Protein AF-A0A3P7FWG6-F1 (afdb_monomer)

Radius of gyration: 23.88 Å; Cα contacts (8 Å, |Δi|>4): 140; chains: 1; bounding box: 68×52×57 Å

Structure (mmCIF, N/CA/C/O backbone):
data_AF-A0A3P7FWG6-F1
#
_entry.id   AF-A0A3P7FWG6-F1
#
loop_
_atom_site.group_PDB
_atom_site.id
_atom_site.type_symbol
_atom_site.label_atom_id
_atom_site.label_alt_id
_atom_site.label_comp_id
_atom_site.label_asym_id
_atom_site.label_entity_id
_atom_site.label_seq_id
_atom_site.pdbx_PDB_ins_code
_atom_site.Cartn_x
_atom_site.Cartn_y
_atom_site.Cartn_z
_atom_site.occupancy
_atom_site.B_iso_or_equiv
_atom_site.auth_seq_id
_atom_site.auth_comp_id
_atom_site.auth_asym_id
_atom_site.auth_atom_id
_atom_site.pdbx_PDB_model_num
ATOM 1 N N . MET A 1 1 ? -25.580 23.209 26.501 1.00 44.53 1 MET A N 1
ATOM 2 C CA . MET A 1 1 ? -24.440 22.802 27.352 1.00 44.53 1 MET A CA 1
ATOM 3 C C . MET A 1 1 ? -23.146 23.307 26.703 1.00 44.53 1 MET A C 1
ATOM 5 O O . MET A 1 1 ? -22.446 22.539 26.058 1.00 44.53 1 MET A O 1
ATOM 9 N N . GLN A 1 2 ? -22.868 24.615 26.773 1.00 50.47 2 GLN A N 1
ATOM 10 C CA . GLN A 1 2 ? -21.599 25.182 26.290 1.00 50.47 2 GLN A CA 1
ATOM 11 C C . GLN A 1 2 ? -20.523 24.876 27.337 1.00 50.47 2 GLN A C 1
ATOM 13 O O . GLN A 1 2 ? -20.474 25.530 28.373 1.00 50.47 2 GLN A O 1
ATOM 18 N N . LYS A 1 3 ? -19.713 23.836 27.110 1.00 65.69 3 LYS A N 1
ATOM 19 C CA . LYS A 1 3 ? -18.483 23.625 27.886 1.00 65.69 3 LYS A CA 1
ATOM 20 C C . LYS A 1 3 ? -17.513 24.773 27.596 1.00 65.69 3 LYS A C 1
ATOM 22 O O . LYS A 1 3 ? -17.430 25.232 26.458 1.00 65.69 3 LYS A O 1
ATOM 27 N N . ASP A 1 4 ? -16.801 25.209 28.631 1.00 83.31 4 ASP A N 1
ATOM 28 C CA . ASP A 1 4 ? -15.804 26.280 28.598 1.00 83.31 4 ASP A CA 1
ATOM 29 C C . ASP A 1 4 ? -14.891 26.193 27.360 1.00 83.31 4 ASP A C 1
ATOM 31 O O . ASP A 1 4 ? -14.214 25.184 27.126 1.00 83.31 4 ASP A O 1
ATOM 35 N N . ILE A 1 5 ? -14.849 27.266 26.561 1.00 84.50 5 ILE A N 1
ATOM 36 C CA . ILE A 1 5 ? -14.038 27.344 25.329 1.00 84.50 5 ILE A CA 1
ATOM 37 C C . ILE A 1 5 ? -12.556 27.089 25.651 1.00 84.50 5 ILE A C 1
ATOM 39 O O . ILE A 1 5 ? -11.848 26.434 24.885 1.00 84.50 5 ILE A O 1
ATOM 43 N N . LYS A 1 6 ? -12.097 27.558 26.819 1.00 84.38 6 LYS A N 1
ATOM 44 C CA . LYS A 1 6 ? -10.712 27.406 27.286 1.00 84.38 6 LYS A CA 1
ATOM 45 C C . LYS A 1 6 ? -10.342 25.948 27.560 1.00 84.38 6 LYS A C 1
ATOM 47 O O . LYS A 1 6 ? -9.281 25.502 27.128 1.00 84.38 6 LYS A O 1
ATOM 52 N N . GLU A 1 7 ? -11.225 25.198 28.215 1.00 85.69 7 GLU A N 1
ATOM 53 C CA . GLU A 1 7 ? -11.014 23.771 28.490 1.00 85.69 7 GLU A CA 1
ATOM 54 C C . GLU A 1 7 ? -11.006 22.954 27.193 1.00 85.69 7 GLU A C 1
ATOM 56 O O . GLU A 1 7 ? -10.158 22.081 27.004 1.00 85.69 7 GLU A O 1
ATOM 61 N N . THR A 1 8 ? -11.882 23.304 26.245 1.00 83.75 8 THR A N 1
ATOM 62 C CA . THR A 1 8 ? -11.923 22.665 24.920 1.00 83.75 8 THR A CA 1
ATOM 63 C C . THR A 1 8 ? -10.625 22.902 24.141 1.00 83.75 8 THR A C 1
ATOM 65 O O . THR A 1 8 ? -10.062 21.960 23.586 1.00 83.75 8 THR A O 1
ATOM 68 N N . ALA A 1 9 ? -10.099 24.132 24.146 1.00 84.62 9 ALA A N 1
ATOM 69 C CA . ALA A 1 9 ? -8.838 24.458 23.481 1.00 84.62 9 ALA A CA 1
ATOM 70 C C . ALA A 1 9 ? -7.641 23.724 24.109 1.00 84.62 9 ALA A C 1
ATOM 72 O O . ALA A 1 9 ? -6.801 23.180 23.392 1.00 84.62 9 ALA A O 1
ATOM 73 N N . LYS A 1 10 ? -7.584 23.651 25.444 1.00 86.50 10 LYS A N 1
ATOM 74 C CA . LYS A 1 10 ? -6.528 22.928 26.166 1.00 86.50 10 LYS A CA 1
ATOM 75 C C . LYS A 1 10 ? -6.549 21.432 25.853 1.00 86.50 10 LYS A C 1
ATOM 77 O O . LYS A 1 10 ? -5.496 20.845 25.609 1.00 86.50 10 LYS A O 1
ATOM 82 N N . HIS A 1 11 ? -7.739 20.832 25.823 1.00 86.44 11 HIS A N 1
ATOM 83 C CA . HIS A 1 11 ? -7.903 19.433 25.441 1.00 86.44 11 HIS A CA 1
ATOM 84 C C . HIS A 1 11 ? -7.468 19.190 23.991 1.00 86.44 11 HIS A C 1
ATOM 86 O O . HIS A 1 11 ? -6.735 18.242 23.722 1.00 86.44 11 HIS A O 1
ATOM 92 N N . TYR A 1 12 ? -7.855 20.081 23.073 1.00 83.81 12 TYR A N 1
ATOM 93 C CA . TYR A 1 12 ? -7.513 19.958 21.660 1.00 83.81 12 TYR A CA 1
ATOM 94 C C . TYR A 1 12 ? -6.004 20.011 21.413 1.00 83.81 12 TYR A C 1
ATOM 96 O O . TYR A 1 12 ? -5.465 19.113 20.777 1.00 83.81 12 TYR A O 1
ATOM 104 N N . VAL A 1 13 ? -5.303 21.001 21.977 1.00 84.31 13 VAL A N 1
ATOM 105 C CA . VAL A 1 13 ? -3.847 21.171 21.796 1.00 84.31 13 VAL A CA 1
ATOM 106 C C . VAL A 1 13 ? -3.048 19.985 22.350 1.00 84.31 13 VAL A C 1
ATOM 108 O O . VAL A 1 13 ? -1.975 19.668 21.837 1.00 84.31 13 VAL A O 1
ATOM 111 N N . HIS A 1 14 ? -3.563 19.308 23.381 1.00 84.06 14 HIS A N 1
ATOM 112 C CA . HIS A 1 14 ? -2.933 18.107 23.927 1.00 84.06 14 HIS A CA 1
ATOM 113 C C . HIS A 1 14 ? -3.298 16.822 23.162 1.00 84.06 14 HIS A C 1
ATOM 115 O O . HIS A 1 14 ? -2.580 15.827 23.270 1.00 84.06 14 HIS A O 1
ATOM 121 N N . SER A 1 15 ? -4.384 16.829 22.379 1.00 84.06 15 SER A N 1
ATOM 122 C CA . SER A 1 15 ? -4.794 15.681 21.567 1.00 84.06 15 SER A CA 1
ATOM 123 C C . SER A 1 15 ? -3.789 15.404 20.446 1.00 84.06 15 SER A C 1
ATOM 125 O O . SER A 1 15 ? -3.170 16.306 19.874 1.00 84.06 15 SER A O 1
ATOM 127 N N . ASN A 1 16 ? -3.663 14.129 20.074 1.00 80.62 16 ASN A N 1
ATOM 128 C CA . ASN A 1 16 ? -2.900 13.728 18.892 1.00 80.62 16 ASN A CA 1
ATOM 129 C C . ASN A 1 16 ? -3.502 14.300 17.597 1.00 80.62 16 ASN A C 1
ATOM 131 O O . ASN A 1 16 ? -2.766 14.491 16.629 1.00 80.62 16 ASN A O 1
ATOM 135 N N . ASP A 1 17 ? -4.794 14.641 17.601 1.00 80.00 17 ASP A N 1
ATOM 136 C CA . ASP A 1 17 ? -5.467 15.279 16.466 1.00 80.00 17 ASP A CA 1
ATOM 137 C C . ASP A 1 17 ? -4.812 16.615 16.106 1.00 80.00 17 ASP A C 1
ATOM 139 O O . ASP A 1 17 ? -4.546 16.870 14.936 1.00 80.00 17 ASP A O 1
ATOM 143 N N . PHE A 1 18 ? -4.445 17.427 17.106 1.00 82.06 18 PHE A N 1
ATOM 144 C CA . PHE A 1 18 ? -3.783 18.709 16.864 1.00 82.06 18 PHE A CA 1
ATOM 145 C C . PHE A 1 18 ? -2.402 18.536 16.231 1.00 82.06 18 PHE A C 1
ATOM 147 O O . PHE A 1 18 ? -2.035 19.299 15.341 1.00 82.06 18 PHE A O 1
ATOM 154 N N . LYS A 1 19 ? -1.639 17.513 16.638 1.00 83.44 19 LYS A N 1
ATOM 155 C CA . LYS A 1 19 ? -0.327 17.219 16.037 1.00 83.44 19 LYS A CA 1
ATOM 156 C C . LYS A 1 19 ? -0.462 16.809 14.572 1.00 83.44 19 LYS A C 1
ATOM 158 O O . LYS A 1 19 ? 0.337 17.247 13.749 1.00 83.44 19 LYS A O 1
ATOM 163 N N . LEU A 1 20 ? -1.459 15.983 14.250 1.00 80.75 20 LEU A N 1
ATOM 164 C CA . LEU A 1 20 ? -1.727 15.542 12.879 1.00 80.75 20 LEU A CA 1
ATOM 165 C C . LEU A 1 20 ? -2.241 16.689 12.005 1.00 80.75 20 LEU A C 1
ATOM 167 O O . LEU A 1 20 ? -1.783 16.843 10.874 1.00 80.75 20 LEU A O 1
ATOM 171 N N . ASP A 1 21 ? -3.119 17.533 12.544 1.00 83.06 21 ASP A N 1
ATOM 172 C CA . ASP A 1 21 ? -3.606 18.724 11.856 1.00 83.06 21 ASP A CA 1
ATOM 173 C C . ASP A 1 21 ? -2.477 19.726 11.609 1.00 83.06 21 ASP A C 1
ATOM 175 O O . ASP A 1 21 ? -2.321 20.200 10.482 1.00 83.06 21 ASP A O 1
ATOM 179 N N . LEU A 1 22 ? -1.631 19.985 12.610 1.00 81.75 22 LEU A N 1
ATOM 180 C CA . LEU A 1 22 ? -0.462 20.847 12.467 1.00 81.75 22 LEU A CA 1
ATOM 181 C C . LEU A 1 22 ? 0.507 20.297 11.417 1.00 81.75 22 LEU A C 1
ATOM 183 O O . LEU A 1 22 ? 0.951 21.051 10.555 1.00 81.75 22 LEU A O 1
ATOM 187 N N . LEU A 1 23 ? 0.783 18.986 11.440 1.00 81.38 23 LEU A N 1
ATOM 188 C CA . LEU A 1 23 ? 1.614 18.326 10.434 1.00 81.38 23 LEU A CA 1
ATOM 189 C C . LEU A 1 23 ? 1.015 18.490 9.029 1.00 81.38 23 LEU A C 1
ATOM 191 O O . LEU A 1 23 ? 1.736 18.834 8.097 1.00 81.38 23 LEU A O 1
ATOM 195 N N . SER A 1 24 ? -0.300 18.315 8.879 1.00 77.50 24 S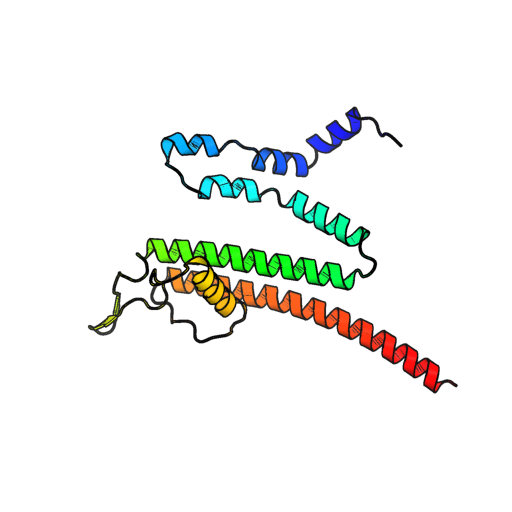ER A N 1
ATOM 196 C CA . SER A 1 24 ? -0.996 18.455 7.593 1.00 77.50 24 SER A CA 1
ATOM 197 C C . SER A 1 24 ? -0.989 19.886 7.038 1.00 77.50 24 SER A C 1
ATOM 199 O O . SER A 1 24 ? -1.063 20.073 5.823 1.00 77.50 24 SER A O 1
ATOM 201 N N . LEU A 1 25 ? -0.886 20.883 7.923 1.00 76.81 25 LEU A N 1
ATOM 202 C CA . LEU A 1 25 ? -0.818 22.308 7.596 1.00 76.81 25 LEU A CA 1
ATOM 203 C C . LEU A 1 25 ? 0.616 22.819 7.433 1.00 76.81 25 LEU A C 1
ATOM 205 O O . LEU A 1 25 ? 0.796 23.996 7.118 1.00 76.81 25 LEU A O 1
ATOM 209 N N . THR A 1 26 ? 1.632 21.973 7.641 1.00 78.06 26 THR A N 1
ATOM 210 C CA . THR A 1 26 ? 3.020 22.392 7.428 1.00 78.06 26 THR A CA 1
ATOM 211 C C . THR A 1 26 ? 3.186 22.892 5.987 1.00 78.06 26 THR A C 1
ATOM 213 O O . THR A 1 26 ? 2.857 22.167 5.043 1.00 78.06 26 THR A O 1
ATOM 216 N N . PRO A 1 27 ? 3.667 24.134 5.782 1.00 72.81 27 PRO A N 1
ATOM 217 C CA . PRO A 1 27 ? 3.735 24.765 4.467 1.00 72.81 27 PRO A CA 1
ATOM 218 C C . PRO A 1 27 ? 4.946 24.249 3.680 1.00 72.81 27 PRO A C 1
ATOM 220 O O . PRO A 1 27 ? 5.806 25.007 3.239 1.00 72.81 27 PRO A O 1
ATOM 223 N N . LEU A 1 28 ? 5.020 22.935 3.483 1.00 68.88 28 LEU A N 1
ATOM 224 C CA . LEU A 1 28 ? 6.049 22.297 2.662 1.00 68.88 28 LEU A CA 1
ATOM 225 C C . LEU A 1 28 ? 5.923 22.674 1.185 1.00 68.88 28 LEU A C 1
ATOM 227 O O . LEU A 1 28 ? 6.848 22.455 0.410 1.00 68.88 28 LEU A O 1
ATOM 231 N N . ASP A 1 29 ? 4.830 23.337 0.804 1.00 67.56 29 ASP A N 1
ATOM 232 C CA . ASP A 1 29 ? 4.696 23.952 -0.510 1.00 67.56 29 ASP A CA 1
ATOM 233 C C . ASP A 1 29 ? 5.730 25.061 -0.762 1.00 67.56 29 ASP A C 1
ATOM 235 O O . ASP A 1 29 ? 6.038 25.352 -1.912 1.00 67.56 29 ASP A O 1
ATOM 239 N N . ILE A 1 30 ? 6.345 25.641 0.278 1.00 68.69 30 ILE A N 1
ATOM 240 C CA . ILE A 1 30 ? 7.448 26.604 0.112 1.00 68.69 30 ILE A CA 1
ATOM 241 C C . ILE A 1 30 ? 8.643 25.946 -0.606 1.00 68.69 30 ILE A C 1
ATOM 243 O O . ILE A 1 30 ? 9.370 26.603 -1.353 1.00 68.69 30 ILE A O 1
ATOM 247 N N . MET A 1 31 ? 8.805 24.623 -0.480 1.00 66.00 31 MET A N 1
ATOM 248 C CA . MET A 1 31 ? 9.865 23.872 -1.161 1.00 66.00 31 MET A CA 1
ATOM 249 C C . MET A 1 31 ? 9.666 23.763 -2.683 1.00 66.00 31 MET A C 1
ATOM 251 O O . MET A 1 31 ? 10.612 23.402 -3.393 1.00 66.00 31 MET A O 1
ATO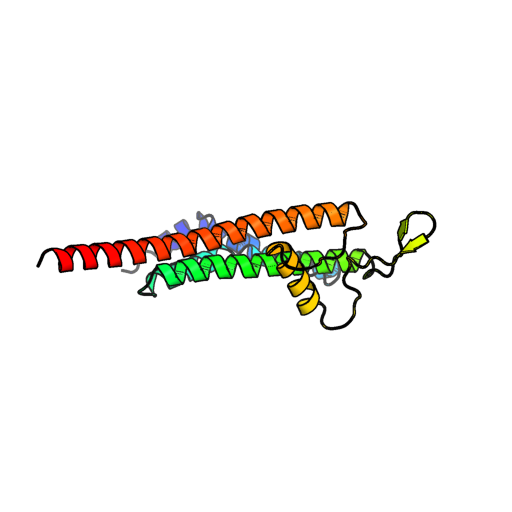M 255 N N . TYR A 1 32 ? 8.490 24.134 -3.215 1.00 69.25 32 TYR A N 1
ATOM 256 C CA . TYR A 1 32 ? 8.258 24.227 -4.665 1.00 69.25 32 TYR A CA 1
ATOM 257 C C . TYR A 1 32 ? 9.202 25.230 -5.332 1.00 69.25 32 TYR A C 1
ATOM 259 O O . TYR A 1 32 ? 9.573 25.039 -6.488 1.00 69.25 32 TYR A O 1
ATOM 267 N N . VAL A 1 33 ? 9.625 26.269 -4.604 1.00 70.75 33 VAL A N 1
ATOM 268 C CA . VAL A 1 33 ? 10.516 27.314 -5.129 1.00 70.75 33 VAL A CA 1
ATOM 269 C C . VAL A 1 33 ? 11.889 26.745 -5.515 1.00 70.75 33 VAL A C 1
ATOM 271 O O . VAL A 1 33 ? 12.515 27.245 -6.441 1.00 70.75 33 VAL A O 1
ATOM 274 N N . TRP A 1 34 ? 12.344 25.681 -4.843 1.00 73.56 34 TRP A N 1
ATOM 275 C CA . TRP A 1 34 ? 13.684 25.110 -5.043 1.00 73.56 34 TRP A CA 1
ATOM 276 C C . TRP A 1 34 ? 13.673 23.828 -5.876 1.00 73.56 34 TRP A C 1
ATOM 278 O O . TRP A 1 34 ? 14.610 23.570 -6.622 1.00 73.56 34 TRP A O 1
ATOM 288 N N . THR A 1 35 ? 12.627 23.008 -5.740 1.00 68.69 35 THR A N 1
ATOM 289 C CA . THR A 1 35 ? 12.584 21.658 -6.332 1.00 68.69 35 THR A CA 1
ATOM 290 C C . THR A 1 35 ? 11.708 21.554 -7.584 1.00 68.69 35 THR A C 1
ATOM 292 O O . THR A 1 35 ? 11.678 20.507 -8.229 1.00 68.69 35 THR A O 1
ATOM 295 N N . GLY A 1 36 ? 11.017 22.636 -7.961 1.00 68.88 36 GLY A N 1
ATOM 296 C CA . GLY A 1 36 ? 9.977 22.608 -8.987 1.00 68.88 36 GLY A CA 1
ATOM 297 C C . GLY A 1 36 ? 8.668 21.992 -8.467 1.00 68.88 36 GLY A C 1
ATOM 298 O O . GLY A 1 36 ? 8.560 21.655 -7.284 1.00 68.88 36 GLY A O 1
ATOM 299 N N . PRO A 1 37 ? 7.634 21.854 -9.320 1.00 67.25 37 PRO A N 1
ATOM 300 C CA . PRO A 1 37 ? 6.315 21.397 -8.902 1.00 67.25 37 PRO A CA 1
ATOM 301 C C . PRO A 1 37 ? 6.246 19.883 -8.660 1.00 67.25 37 PRO A C 1
ATOM 303 O O . PRO A 1 37 ? 5.609 19.138 -9.404 1.00 67.25 37 PRO A O 1
ATOM 306 N N . ILE A 1 38 ? 6.893 19.416 -7.592 1.00 69.19 38 ILE A N 1
ATOM 307 C CA . ILE A 1 38 ? 6.852 18.017 -7.167 1.00 69.19 38 ILE A CA 1
ATOM 308 C C . ILE A 1 38 ? 5.616 17.796 -6.287 1.00 69.19 38 ILE A C 1
ATOM 310 O O . ILE A 1 38 ? 5.561 18.208 -5.127 1.00 69.19 38 ILE A O 1
ATOM 314 N N . ALA A 1 39 ? 4.632 17.067 -6.820 1.00 69.44 39 ALA A N 1
ATOM 315 C CA . ALA A 1 39 ? 3.398 16.724 -6.107 1.00 69.44 39 ALA A CA 1
ATOM 316 C C . ALA A 1 39 ? 3.631 15.921 -4.808 1.00 69.44 39 ALA A C 1
ATOM 318 O O . ALA A 1 39 ? 2.768 15.922 -3.931 1.00 69.44 39 ALA A O 1
ATOM 319 N N . ALA A 1 40 ? 4.796 15.279 -4.648 1.00 69.38 40 ALA A N 1
ATOM 320 C CA . ALA A 1 40 ? 5.150 14.505 -3.457 1.00 69.38 40 ALA A CA 1
ATOM 321 C C . ALA A 1 40 ? 5.133 15.343 -2.164 1.00 69.38 40 ALA A C 1
ATOM 323 O O . ALA A 1 40 ? 4.699 14.844 -1.128 1.00 69.38 40 ALA A O 1
ATOM 324 N N . TRP A 1 41 ? 5.493 16.632 -2.219 1.00 66.00 41 TRP A N 1
ATOM 325 C CA . TRP A 1 41 ? 5.447 17.517 -1.043 1.00 66.00 41 TRP A CA 1
ATOM 326 C C . TRP A 1 41 ? 4.032 17.699 -0.483 1.00 66.00 41 TRP A C 1
ATOM 328 O O . TRP A 1 41 ? 3.854 17.964 0.704 1.00 66.00 41 TRP A O 1
ATOM 338 N N . ARG A 1 42 ? 3.002 17.483 -1.311 1.00 73.94 42 ARG A N 1
ATOM 339 C CA . ARG A 1 42 ? 1.596 17.581 -0.900 1.00 73.94 42 ARG A CA 1
ATOM 340 C C . ARG A 1 42 ? 1.066 16.313 -0.236 1.00 73.94 42 ARG A C 1
ATOM 342 O O . ARG A 1 42 ? -0.031 16.360 0.316 1.00 73.94 42 ARG A O 1
ATOM 349 N N . VAL A 1 43 ? 1.816 15.206 -0.247 1.00 73.75 43 VAL A N 1
ATOM 350 C CA . VAL A 1 43 ? 1.401 13.934 0.379 1.00 73.75 43 VAL A CA 1
ATOM 351 C C . VAL A 1 43 ? 1.173 14.107 1.880 1.00 73.75 43 VAL A C 1
ATOM 353 O O . VAL A 1 43 ? 0.281 13.483 2.439 1.00 73.75 43 VAL A O 1
ATOM 356 N N . ILE A 1 44 ? 1.884 15.031 2.527 1.00 70.56 44 ILE A N 1
ATOM 357 C CA . ILE A 1 44 ? 1.735 15.307 3.963 1.00 70.56 44 ILE A CA 1
ATOM 358 C C . ILE A 1 44 ? 0.348 15.860 4.308 1.00 70.56 44 ILE A C 1
ATOM 360 O O . ILE A 1 44 ? -0.160 15.629 5.404 1.00 70.56 44 ILE A O 1
ATOM 364 N N . ARG A 1 45 ? -0.351 16.464 3.341 1.00 71.69 45 ARG A N 1
ATOM 365 C CA . ARG A 1 45 ? -1.755 16.859 3.513 1.00 71.69 45 ARG A CA 1
ATOM 366 C C . ARG A 1 45 ? -2.696 15.653 3.635 1.00 71.69 45 ARG A C 1
ATOM 368 O O . ARG A 1 45 ? -3.771 15.784 4.212 1.00 71.69 45 ARG A O 1
ATOM 375 N N . MET A 1 46 ? -2.303 14.473 3.141 1.00 72.12 46 MET A N 1
ATOM 376 C CA . MET A 1 46 ? -3.069 13.229 3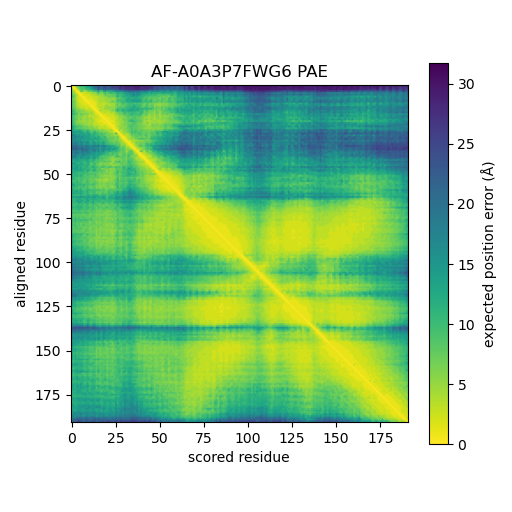.309 1.00 72.12 46 MET A CA 1
ATOM 377 C C . MET A 1 46 ? -3.033 12.7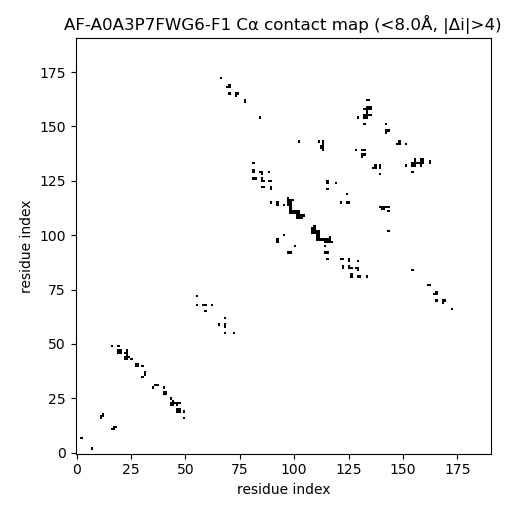08 4.751 1.00 72.12 46 MET A C 1
ATOM 379 O O . MET A 1 46 ? -3.871 11.885 5.106 1.00 72.12 46 MET A O 1
ATOM 383 N N . CYS A 1 47 ? -2.140 13.219 5.610 1.00 67.31 47 CYS A N 1
ATOM 384 C CA . CYS A 1 47 ? -2.106 12.879 7.037 1.00 67.31 47 CYS A CA 1
ATOM 385 C C . CYS A 1 47 ? -3.352 13.349 7.807 1.00 67.31 47 CYS A C 1
ATOM 387 O O . CYS A 1 47 ? -3.541 12.941 8.952 1.00 67.31 47 CYS A O 1
ATOM 389 N N . LYS A 1 48 ? -4.253 14.121 7.180 1.00 77.44 48 LYS A N 1
ATOM 390 C CA . LYS A 1 48 ? -5.575 14.472 7.721 1.00 77.44 48 LYS A CA 1
ATOM 391 C C . LYS A 1 48 ? -6.581 13.303 7.667 1.00 77.44 48 LYS A C 1
ATOM 393 O O . LYS A 1 48 ? -7.771 13.475 7.404 1.00 77.44 48 LYS A O 1
ATOM 398 N N . LEU A 1 49 ? -6.105 12.089 7.943 1.00 77.00 49 LEU A N 1
ATOM 399 C CA . LEU A 1 49 ? -6.934 10.899 8.133 1.00 77.00 49 LEU A CA 1
ATOM 400 C C . LEU A 1 49 ? -7.929 11.032 9.304 1.00 77.00 49 LEU A C 1
ATOM 402 O O . LEU A 1 49 ? -9.045 10.540 9.146 1.00 77.00 49 LEU A O 1
ATOM 406 N N . PRO A 1 50 ? -7.634 11.727 10.426 1.00 78.00 50 PRO A N 1
ATOM 407 C CA . PRO A 1 50 ? -8.590 11.846 11.531 1.00 78.00 50 PRO A CA 1
ATOM 408 C C . PRO A 1 50 ? -9.941 12.440 11.122 1.00 78.00 50 PRO A C 1
ATOM 410 O O . PRO A 1 50 ? -10.981 11.957 11.562 1.00 78.00 50 PRO A O 1
ATOM 413 N N . SER A 1 51 ? -9.963 13.422 10.213 1.00 77.75 51 SER A N 1
ATOM 414 C CA . SER A 1 51 ? -11.221 14.004 9.723 1.00 77.75 51 SER A CA 1
ATOM 415 C C . SER A 1 51 ? -12.057 13.014 8.911 1.00 77.75 51 SER A C 1
ATOM 417 O O . SER A 1 51 ? -13.282 13.029 8.997 1.00 77.75 51 SER A O 1
ATOM 419 N N . PHE A 1 52 ? -11.414 12.118 8.156 1.00 81.81 52 PHE A N 1
ATOM 420 C CA . PHE A 1 52 ? -12.117 11.029 7.478 1.00 81.81 52 PHE A CA 1
ATOM 421 C C . PHE A 1 52 ? -12.755 10.087 8.504 1.00 81.81 52 PHE A C 1
ATOM 423 O O . PHE A 1 52 ? -13.914 9.711 8.366 1.00 81.81 52 PHE A O 1
ATOM 430 N N . TRP A 1 53 ? -12.033 9.754 9.574 1.00 83.38 53 TRP A N 1
ATOM 431 C CA . TRP A 1 53 ? -12.531 8.860 10.619 1.00 83.38 53 TRP A CA 1
ATOM 432 C C . TRP A 1 53 ? -13.704 9.499 11.367 1.00 83.38 53 TRP A C 1
ATOM 434 O O . TRP A 1 53 ? -14.707 8.835 11.602 1.00 83.38 53 TRP A O 1
ATOM 444 N N . GLN A 1 54 ? -13.624 10.801 11.653 1.00 84.50 54 GLN A N 1
ATOM 445 C CA . GLN A 1 54 ? -14.725 11.578 12.226 1.00 84.50 54 GLN A CA 1
ATOM 446 C C . GLN A 1 54 ? -15.956 11.584 11.314 1.00 84.50 54 GLN A C 1
ATOM 448 O O . GLN A 1 54 ? -17.060 11.344 11.794 1.00 84.50 54 GLN A O 1
ATOM 453 N N . LEU A 1 55 ? -15.782 11.795 10.005 1.00 83.25 55 LEU A N 1
ATOM 454 C CA . LEU A 1 55 ? -16.883 11.742 9.042 1.00 83.25 55 LEU A CA 1
ATOM 455 C C . LEU A 1 55 ? -17.554 10.364 9.029 1.00 83.25 55 LEU A C 1
ATOM 457 O O . LEU A 1 55 ? -18.778 10.288 9.070 1.00 83.25 55 LEU A O 1
ATOM 461 N N . PHE A 1 56 ? -16.780 9.276 9.047 1.00 83.88 56 PHE A N 1
ATOM 462 C CA . PHE A 1 56 ? -17.347 7.929 9.130 1.00 83.88 56 PHE A CA 1
ATOM 463 C C . PHE A 1 56 ? -18.047 7.656 10.463 1.00 83.88 56 PHE A C 1
ATOM 465 O O . PHE A 1 56 ? -19.090 7.015 10.451 1.00 83.88 56 PHE A O 1
ATOM 472 N N . SER A 1 57 ? -17.544 8.176 11.584 1.00 84.69 57 SER A N 1
ATOM 473 C CA . SER A 1 57 ? -18.229 8.083 12.881 1.00 84.69 57 SER A CA 1
ATOM 474 C C . SER A 1 57 ? -19.540 8.875 12.907 1.00 84.69 57 SER A C 1
ATOM 476 O O . SER A 1 57 ? -20.517 8.442 13.511 1.00 84.69 57 SER A O 1
ATOM 478 N N . LEU A 1 58 ? -19.596 10.033 12.245 1.00 86.25 58 LEU A N 1
ATOM 479 C CA . LEU A 1 58 ? -20.835 10.804 12.101 1.00 86.25 58 LEU A CA 1
ATOM 480 C C . LEU A 1 58 ? -21.839 10.088 11.192 1.00 86.25 58 LEU A C 1
ATOM 482 O O . LEU A 1 58 ? -23.023 10.044 11.516 1.00 86.25 58 LEU A O 1
ATOM 486 N N . LEU A 1 59 ? -21.370 9.489 10.094 1.00 86.06 59 LEU A N 1
ATOM 487 C CA . LEU A 1 59 ? -22.205 8.667 9.217 1.00 86.06 59 LEU A CA 1
ATOM 488 C C . LEU A 1 59 ? -22.752 7.430 9.939 1.00 86.06 59 LEU A C 1
ATOM 490 O O . LEU A 1 59 ? -23.924 7.112 9.759 1.00 86.06 59 LEU A O 1
ATOM 494 N N . ASP A 1 60 ? -21.945 6.781 10.781 1.00 85.19 60 ASP A N 1
ATOM 495 C CA . ASP A 1 60 ? -22.366 5.631 11.597 1.00 85.19 60 ASP A CA 1
ATOM 496 C C . ASP A 1 60 ? -23.500 6.005 12.561 1.00 85.19 60 ASP A C 1
ATOM 498 O O . ASP A 1 60 ? -24.476 5.276 12.686 1.00 85.19 60 ASP A O 1
ATOM 502 N N . ASN A 1 61 ? -23.435 7.198 13.162 1.00 83.62 61 ASN A N 1
ATOM 503 C CA . ASN A 1 61 ? -24.501 7.708 14.030 1.00 83.62 61 ASN A CA 1
ATOM 504 C C . ASN A 1 61 ? -25.751 8.182 13.267 1.00 83.62 61 ASN A C 1
ATOM 506 O O . ASN A 1 61 ? -26.830 8.265 13.852 1.00 83.62 61 ASN A O 1
ATOM 510 N N . SER A 1 62 ? -25.619 8.546 11.989 1.00 86.88 62 SER A N 1
ATOM 511 C CA . SER A 1 62 ? -26.718 9.106 11.193 1.00 86.88 62 SER A CA 1
ATOM 512 C C . SER A 1 62 ? -27.540 8.049 10.455 1.00 86.88 62 SER A C 1
ATOM 514 O O . SER A 1 62 ? -28.666 8.342 10.047 1.00 86.88 62 SER A O 1
ATOM 516 N N . VAL A 1 63 ? -26.986 6.861 10.211 1.00 86.19 63 VAL A N 1
ATOM 517 C CA . VAL A 1 63 ? -27.633 5.818 9.409 1.00 86.19 63 VAL A CA 1
ATOM 518 C C . VAL A 1 63 ? -28.228 4.746 10.316 1.00 86.19 63 VAL A C 1
ATOM 520 O O . VAL A 1 63 ? -27.570 4.226 11.206 1.00 86.19 63 VAL A O 1
ATOM 523 N N . SER A 1 64 ? -29.484 4.377 10.057 1.00 82.94 64 SER A N 1
ATOM 524 C CA . SER A 1 64 ? -30.226 3.395 10.862 1.00 82.94 64 SER A CA 1
ATOM 525 C C . SER A 1 64 ? -29.684 1.967 10.758 1.00 82.94 64 SER A C 1
ATOM 527 O O . SER A 1 64 ? -29.912 1.161 11.657 1.00 82.94 64 SER A O 1
ATOM 529 N N . ASN A 1 65 ? -28.985 1.640 9.665 1.00 82.81 65 ASN A N 1
ATOM 530 C CA . ASN A 1 65 ? -28.423 0.318 9.424 1.00 82.81 65 ASN A CA 1
ATOM 531 C C . ASN A 1 65 ? -26.880 0.323 9.543 1.00 82.81 65 ASN A C 1
ATOM 533 O O . ASN A 1 65 ? -26.195 0.702 8.582 1.00 82.81 65 ASN A O 1
ATOM 537 N N . PRO A 1 66 ? -26.314 -0.166 10.664 1.00 83.31 66 PRO A N 1
ATOM 538 C CA . PRO A 1 66 ? -24.865 -0.177 10.889 1.00 83.31 66 PRO A CA 1
ATOM 539 C C . PRO A 1 66 ? -24.107 -1.077 9.896 1.00 83.31 66 PRO A C 1
ATOM 541 O O . PRO A 1 66 ? -22.923 -0.859 9.621 1.00 83.31 66 PRO A O 1
ATOM 544 N N . TYR A 1 67 ? -24.772 -2.075 9.302 1.00 83.25 67 TYR A N 1
ATOM 545 C CA . TYR A 1 67 ? -24.146 -2.982 8.339 1.00 83.25 67 TYR A CA 1
ATOM 546 C C . TYR A 1 67 ? -23.759 -2.266 7.039 1.00 83.25 67 TYR A C 1
ATOM 548 O O . TYR A 1 67 ? -22.667 -2.490 6.510 1.00 83.25 67 TYR A O 1
ATOM 556 N N . ILE A 1 68 ? -24.611 -1.353 6.559 1.00 84.75 68 ILE A N 1
ATOM 557 C CA . ILE A 1 68 ? -24.363 -0.581 5.332 1.00 84.75 68 ILE A CA 1
ATOM 558 C C . ILE A 1 68 ? -23.155 0.340 5.518 1.00 84.75 68 ILE A C 1
ATOM 560 O O . ILE A 1 68 ? -22.275 0.389 4.653 1.00 84.75 68 ILE A O 1
ATOM 564 N N . ILE A 1 69 ? -23.069 1.034 6.657 1.00 86.44 69 ILE A N 1
ATOM 565 C CA . ILE A 1 69 ? -21.936 1.917 6.958 1.00 86.44 69 ILE A CA 1
ATOM 566 C C . ILE A 1 69 ? -20.641 1.123 7.059 1.00 86.44 69 ILE A C 1
ATOM 568 O O . ILE A 1 69 ? -19.618 1.539 6.505 1.00 86.44 69 ILE A O 1
ATOM 572 N N . ARG A 1 70 ? -20.674 -0.052 7.695 1.00 85.06 70 ARG A N 1
ATOM 573 C CA . ARG A 1 70 ? -19.483 -0.891 7.811 1.00 85.06 70 ARG A CA 1
ATOM 574 C C . ARG A 1 70 ? -18.968 -1.359 6.445 1.00 85.06 70 ARG A C 1
ATOM 576 O O . ARG A 1 70 ? -17.766 -1.240 6.207 1.00 85.06 70 ARG A O 1
ATOM 583 N N . ILE A 1 71 ? -19.839 -1.834 5.547 1.00 88.00 71 ILE A N 1
ATOM 584 C CA . ILE A 1 71 ? -19.438 -2.210 4.177 1.00 88.00 71 ILE A CA 1
ATOM 585 C C . ILE A 1 71 ? -18.891 -0.993 3.431 1.00 88.00 71 ILE A C 1
ATOM 587 O O . ILE A 1 71 ? -17.811 -1.067 2.847 1.00 88.00 71 ILE A O 1
ATOM 591 N N . THR A 1 72 ? -19.604 0.134 3.486 1.00 88.25 72 THR A N 1
ATOM 592 C CA . THR A 1 72 ? -19.222 1.368 2.785 1.00 88.25 72 THR A CA 1
ATOM 593 C C . THR A 1 72 ? -17.842 1.849 3.223 1.00 88.25 72 THR A C 1
ATOM 595 O O . THR A 1 72 ? -17.014 2.195 2.383 1.00 88.25 72 THR A O 1
ATOM 598 N N . LYS A 1 73 ? -17.551 1.802 4.529 1.00 87.44 73 LYS A N 1
ATOM 599 C CA . LYS A 1 73 ? -16.243 2.160 5.084 1.00 87.44 73 LYS A CA 1
ATOM 600 C C . LYS A 1 73 ? -15.128 1.268 4.541 1.00 87.44 73 LYS A C 1
ATOM 602 O O . LYS A 1 73 ? -14.113 1.775 4.069 1.00 87.44 73 LYS A O 1
ATOM 607 N N . THR A 1 74 ? -15.312 -0.051 4.571 1.00 88.50 74 THR A N 1
ATOM 608 C CA . THR A 1 74 ? -14.297 -0.989 4.068 1.00 88.50 74 THR A CA 1
ATOM 609 C C . THR A 1 74 ? -14.115 -0.867 2.551 1.00 88.50 74 THR A C 1
ATOM 611 O O . THR A 1 74 ? -12.987 -0.914 2.063 1.00 88.50 74 THR A O 1
ATOM 614 N N . LEU A 1 75 ? -15.196 -0.643 1.799 1.00 90.44 75 LEU A N 1
ATOM 615 C CA . LEU A 1 75 ? -15.147 -0.434 0.351 1.00 90.44 75 LEU A CA 1
ATOM 616 C C . LEU A 1 75 ? -14.423 0.871 -0.007 1.00 90.44 75 LEU A C 1
ATOM 618 O O . LEU A 1 75 ? -13.585 0.874 -0.908 1.00 90.44 75 LEU A O 1
ATOM 622 N N . ALA A 1 76 ? -14.669 1.956 0.732 1.00 89.44 76 ALA A N 1
ATOM 623 C CA . ALA A 1 76 ? -13.948 3.215 0.563 1.00 89.44 76 ALA A CA 1
ATOM 624 C C . ALA A 1 76 ? -12.440 3.044 0.818 1.00 89.44 76 ALA A C 1
ATOM 626 O O . ALA A 1 76 ? -11.627 3.535 0.033 1.00 89.44 76 ALA A O 1
ATOM 627 N N . TYR A 1 77 ? -12.056 2.289 1.857 1.00 87.94 77 TYR A N 1
ATOM 628 C CA . TYR A 1 77 ? -10.651 1.952 2.106 1.00 87.94 77 TYR A CA 1
ATOM 629 C C . TYR A 1 77 ? -10.031 1.131 0.974 1.00 87.94 77 TYR A C 1
ATOM 631 O O . TYR A 1 77 ? -8.906 1.421 0.568 1.00 87.94 77 TYR A O 1
ATOM 639 N N . MET A 1 78 ? -10.757 0.156 0.421 1.00 90.06 78 MET A N 1
ATOM 640 C CA . MET A 1 78 ? -10.276 -0.622 -0.722 1.00 90.06 78 MET A CA 1
ATOM 641 C C . MET A 1 78 ? -10.022 0.268 -1.944 1.00 90.06 78 MET A C 1
ATOM 643 O O . MET A 1 78 ? -8.937 0.213 -2.521 1.00 90.06 78 MET A O 1
ATOM 647 N N . ILE A 1 79 ? -10.985 1.114 -2.320 1.00 91.81 79 ILE A N 1
ATOM 648 C CA . ILE A 1 79 ? -10.843 2.017 -3.472 1.00 91.81 79 ILE A CA 1
ATOM 649 C C . ILE A 1 79 ? -9.660 2.966 -3.268 1.00 91.81 79 ILE A C 1
ATOM 651 O O . ILE A 1 79 ? -8.871 3.173 -4.190 1.00 91.81 79 ILE A O 1
ATOM 655 N N . TYR A 1 80 ? -9.500 3.507 -2.059 1.00 90.12 80 TYR A N 1
ATOM 656 C CA . TYR A 1 80 ? -8.381 4.385 -1.733 1.00 90.12 80 TYR A CA 1
ATOM 657 C C . TYR A 1 80 ? -7.027 3.671 -1.859 1.00 90.12 80 TYR A C 1
ATOM 659 O O . TYR A 1 80 ? -6.097 4.209 -2.458 1.00 90.12 80 TYR A O 1
ATOM 667 N N . LEU A 1 81 ? -6.914 2.434 -1.369 1.00 90.31 81 LEU A N 1
ATOM 668 C CA . LEU A 1 81 ? -5.692 1.641 -1.515 1.00 90.31 81 LEU A CA 1
ATOM 669 C C . LEU A 1 81 ? -5.382 1.316 -2.982 1.00 90.31 81 LEU A C 1
ATOM 671 O O . LEU A 1 81 ? -4.223 1.426 -3.387 1.00 90.31 81 LEU A O 1
ATOM 675 N N . ILE A 1 82 ? -6.389 0.970 -3.791 1.00 92.62 82 ILE A N 1
ATOM 676 C CA . ILE A 1 82 ? -6.225 0.738 -5.237 1.00 92.62 82 ILE A CA 1
ATOM 677 C C . ILE A 1 82 ? -5.764 2.020 -5.938 1.00 92.62 82 ILE A C 1
ATOM 679 O O . ILE A 1 82 ? -4.850 1.969 -6.762 1.00 92.62 82 ILE A O 1
ATOM 683 N N . HIS A 1 83 ? -6.338 3.169 -5.574 1.00 93.19 83 HIS A N 1
ATOM 684 C CA . HIS A 1 83 ? -5.929 4.474 -6.082 1.00 93.19 83 HIS A CA 1
ATOM 685 C C . HIS A 1 83 ? -4.456 4.760 -5.760 1.00 93.19 83 HIS A C 1
ATOM 687 O O . HIS A 1 83 ? -3.670 5.009 -6.674 1.00 93.19 83 HIS A O 1
ATOM 693 N N . CYS A 1 84 ? -4.042 4.631 -4.496 1.00 91.75 84 CYS A N 1
ATOM 694 C CA . CYS A 1 84 ? -2.646 4.816 -4.094 1.00 91.75 84 CYS A CA 1
ATOM 695 C C . CYS A 1 84 ? -1.700 3.870 -4.848 1.00 91.75 84 CYS A C 1
ATOM 697 O O . CYS A 1 84 ? -0.679 4.311 -5.376 1.00 91.75 84 CYS A O 1
ATOM 699 N N . ASN A 1 85 ? -2.064 2.589 -4.975 1.00 92.69 85 ASN A N 1
ATOM 700 C CA . ASN A 1 85 ? -1.287 1.623 -5.754 1.00 92.69 85 ASN A CA 1
ATOM 701 C C . ASN A 1 85 ? -1.195 2.022 -7.233 1.00 92.69 85 ASN A C 1
ATOM 703 O O . ASN A 1 85 ? -0.125 1.877 -7.822 1.00 92.69 85 ASN A O 1
ATOM 707 N N . SER A 1 86 ? -2.277 2.543 -7.824 1.00 93.00 86 SER A N 1
ATOM 708 C CA . SER A 1 86 ? -2.310 2.986 -9.225 1.00 93.00 86 SER A CA 1
ATOM 709 C C . SER A 1 86 ? -1.396 4.185 -9.477 1.00 93.00 86 SER A C 1
ATOM 711 O O . SER A 1 86 ? -0.690 4.220 -10.484 1.00 93.00 86 SER A O 1
ATOM 713 N N . CYS A 1 87 ? -1.328 5.119 -8.525 1.00 92.00 87 CYS A N 1
ATOM 714 C CA . CYS A 1 87 ? -0.414 6.256 -8.574 1.00 92.00 87 CYS A CA 1
ATOM 715 C C . CYS A 1 87 ? 1.048 5.800 -8.476 1.00 92.00 87 CYS A C 1
ATOM 717 O O . CYS A 1 87 ? 1.881 6.254 -9.256 1.00 92.00 87 CYS A O 1
ATOM 719 N N . ILE A 1 88 ? 1.358 4.864 -7.569 1.00 91.50 88 ILE A N 1
ATOM 720 C CA . ILE A 1 88 ? 2.707 4.286 -7.449 1.00 91.50 88 ILE A CA 1
ATOM 721 C C . ILE A 1 88 ? 3.095 3.559 -8.741 1.00 91.50 88 ILE A C 1
ATOM 723 O O . ILE A 1 88 ? 4.190 3.768 -9.254 1.00 91.50 88 ILE A O 1
ATOM 727 N N . TYR A 1 89 ? 2.191 2.757 -9.306 1.00 92.62 89 TYR A N 1
ATOM 728 C CA . TYR A 1 89 ? 2.423 2.054 -10.568 1.00 92.62 89 TYR A CA 1
ATOM 729 C C . TYR A 1 89 ? 2.690 3.009 -11.736 1.00 92.62 89 TYR A C 1
ATOM 731 O O . TYR A 1 89 ? 3.590 2.763 -12.541 1.00 92.62 89 TYR A O 1
ATOM 739 N N . TYR A 1 90 ? 1.964 4.127 -11.810 1.00 92.31 90 TYR A N 1
ATOM 740 C CA . TYR A 1 90 ? 2.226 5.166 -12.803 1.00 92.31 90 TYR A CA 1
ATOM 741 C C . TYR A 1 90 ? 3.618 5.790 -12.627 1.00 92.31 90 TYR A C 1
ATOM 743 O O . TYR A 1 90 ? 4.336 5.965 -13.608 1.00 92.31 90 TYR A O 1
ATOM 751 N N . VAL A 1 91 ? 4.030 6.083 -11.388 1.00 90.38 91 VAL A N 1
ATOM 752 C CA . VAL A 1 91 ? 5.369 6.628 -11.096 1.00 90.38 91 VAL A CA 1
ATOM 753 C C . VAL A 1 91 ? 6.469 5.630 -11.464 1.00 90.38 91 VAL A C 1
ATOM 755 O O . VAL A 1 91 ? 7.428 6.012 -12.131 1.00 90.38 91 VAL A O 1
ATOM 758 N N . LEU A 1 92 ? 6.313 4.349 -11.112 1.00 91.06 92 LEU A N 1
ATOM 759 C CA . LEU A 1 92 ? 7.238 3.286 -11.522 1.00 91.06 92 LEU A CA 1
ATOM 760 C C . LEU A 1 92 ? 7.313 3.172 -13.049 1.00 91.06 92 LEU A C 1
ATOM 762 O O . LEU A 1 92 ? 8.402 3.100 -13.616 1.00 91.06 92 LEU A O 1
ATOM 766 N N . SER A 1 93 ? 6.161 3.249 -13.716 1.00 90.12 93 SER A N 1
ATOM 767 C CA . SER A 1 93 ? 6.084 3.236 -15.175 1.00 90.12 93 SER A CA 1
ATOM 768 C C . SER A 1 93 ? 6.807 4.428 -15.806 1.00 90.12 93 SER A C 1
ATOM 770 O O . SER A 1 93 ? 7.516 4.263 -16.799 1.00 90.12 93 SER A O 1
ATOM 772 N N . ALA A 1 94 ? 6.676 5.619 -15.219 1.00 88.94 94 ALA A N 1
ATOM 773 C CA . ALA A 1 94 ? 7.368 6.822 -15.670 1.00 88.94 94 ALA A CA 1
ATOM 774 C C . ALA A 1 94 ? 8.891 6.718 -15.472 1.00 88.94 94 ALA A C 1
ATOM 776 O O . ALA A 1 94 ? 9.649 7.097 -16.363 1.00 88.94 94 ALA A O 1
ATOM 777 N N . TRP A 1 95 ? 9.353 6.146 -14.353 1.00 87.38 95 TRP A N 1
ATOM 778 C CA . TRP A 1 95 ? 10.780 5.895 -14.108 1.00 87.38 95 TRP A CA 1
ATOM 779 C C . TRP A 1 95 ? 11.397 4.901 -15.096 1.00 87.38 95 TRP A C 1
ATOM 781 O O . TRP A 1 95 ? 12.576 5.013 -15.419 1.00 87.38 95 TRP A O 1
ATOM 791 N N . GLN A 1 96 ? 10.606 3.967 -15.622 1.00 86.06 96 GLN A N 1
ATOM 792 C CA . GLN A 1 96 ? 11.031 3.005 -16.645 1.00 86.06 96 GLN A CA 1
ATOM 793 C C . GLN A 1 96 ? 10.766 3.491 -18.080 1.00 86.06 96 GLN A C 1
ATOM 795 O O . GLN A 1 96 ? 10.724 2.684 -19.014 1.00 86.06 96 GLN A O 1
ATOM 800 N N . ALA A 1 97 ? 10.567 4.802 -18.260 1.00 85.62 97 ALA A N 1
ATOM 801 C CA . ALA A 1 97 ? 10.294 5.444 -19.544 1.00 85.62 97 ALA A CA 1
ATOM 802 C C . ALA A 1 97 ? 9.130 4.788 -20.312 1.00 85.62 97 ALA A C 1
ATOM 804 O O . ALA A 1 97 ? 9.216 4.549 -21.515 1.00 85.62 97 ALA A O 1
ATOM 805 N N . PHE A 1 98 ? 8.046 4.446 -19.608 1.00 86.00 98 PHE A N 1
ATOM 806 C CA . PHE A 1 98 ? 6.818 3.888 -20.186 1.00 86.00 98 PHE A CA 1
ATOM 807 C C . PHE A 1 98 ? 7.033 2.620 -21.035 1.00 86.00 98 PHE A C 1
ATOM 809 O O . PHE A 1 98 ? 6.331 2.380 -22.018 1.00 86.00 98 PHE A O 1
ATOM 816 N N . GLY A 1 99 ? 8.032 1.810 -20.670 1.00 78.94 99 GLY A N 1
ATOM 817 C CA . GLY A 1 99 ? 8.345 0.553 -21.348 1.00 78.94 99 GLY A CA 1
ATOM 818 C C . GLY A 1 99 ? 9.146 0.722 -22.640 1.00 78.94 99 GLY A C 1
ATOM 819 O O . GLY A 1 99 ? 9.349 -0.259 -23.348 1.00 78.94 99 GLY A O 1
ATOM 820 N N . GLN A 1 100 ? 9.636 1.929 -22.948 1.00 77.56 100 GLN A N 1
ATOM 821 C CA . GLN A 1 100 ? 10.488 2.182 -24.119 1.00 77.56 100 GLN A CA 1
ATOM 822 C C . GLN A 1 100 ? 11.889 1.563 -23.985 1.00 77.56 100 GLN A C 1
ATOM 824 O O . GLN A 1 100 ? 12.583 1.377 -24.984 1.00 77.56 100 GLN A O 1
ATOM 829 N N . ILE A 1 101 ? 12.303 1.211 -22.766 1.00 79.12 101 ILE A N 1
ATOM 830 C CA . ILE A 1 101 ? 13.571 0.528 -22.504 1.00 79.12 101 ILE A CA 1
ATOM 831 C C . ILE A 1 101 ? 13.372 -0.971 -22.744 1.00 79.12 101 ILE A C 1
ATOM 833 O O . ILE A 1 101 ? 12.688 -1.657 -21.982 1.00 79.12 101 ILE A O 1
ATOM 837 N N . ALA A 1 102 ? 13.976 -1.486 -23.816 1.00 79.00 102 ALA A N 1
ATOM 838 C CA . ALA A 1 102 ? 14.002 -2.918 -24.081 1.00 79.00 102 ALA A CA 1
ATOM 839 C C . ALA A 1 102 ? 14.956 -3.629 -23.110 1.00 79.00 102 ALA A C 1
ATOM 841 O O . ALA A 1 102 ? 16.058 -3.149 -22.838 1.00 79.00 102 ALA A O 1
ATOM 842 N N . TYR A 1 103 ? 14.559 -4.806 -22.632 1.00 76.94 103 TYR A N 1
ATOM 843 C CA . TYR A 1 103 ? 15.431 -5.697 -21.870 1.00 76.94 103 TYR A CA 1
ATOM 844 C C . TYR A 1 103 ? 15.888 -6.862 -22.751 1.00 76.94 103 TYR A C 1
ATOM 846 O O . TYR A 1 103 ? 15.231 -7.227 -23.731 1.00 76.94 103 TYR A O 1
ATOM 854 N N . ARG A 1 104 ? 17.042 -7.445 -22.419 1.00 79.56 104 ARG A N 1
ATOM 855 C CA . ARG A 1 104 ? 17.629 -8.556 -23.173 1.00 79.56 104 ARG A CA 1
ATOM 856 C C . ARG A 1 104 ? 17.458 -9.859 -22.403 1.00 79.56 104 ARG A C 1
ATOM 858 O O . ARG A 1 104 ? 17.963 -9.985 -21.294 1.00 79.56 104 ARG A O 1
ATOM 865 N N . MET A 1 105 ? 16.822 -10.846 -23.025 1.00 79.31 105 MET A N 1
ATOM 866 C CA . MET A 1 105 ? 16.695 -12.206 -22.497 1.00 79.31 105 MET A CA 1
ATOM 867 C C . MET A 1 105 ? 16.984 -13.201 -23.624 1.00 79.31 105 MET A C 1
ATOM 869 O O . MET A 1 105 ? 16.487 -13.035 -24.735 1.00 79.31 105 MET A O 1
ATOM 873 N N . ASN A 1 106 ? 17.816 -14.218 -23.378 1.00 83.62 106 ASN A N 1
ATOM 874 C CA . ASN A 1 106 ? 18.202 -15.229 -24.379 1.00 83.62 106 ASN A CA 1
ATOM 875 C C . ASN A 1 106 ? 18.634 -14.630 -25.739 1.00 83.62 106 ASN A C 1
ATOM 877 O O . ASN A 1 106 ? 18.148 -15.044 -26.790 1.00 83.62 106 ASN A O 1
ATOM 881 N N . ASN A 1 107 ? 19.508 -13.615 -25.718 1.00 83.19 107 ASN A N 1
ATOM 882 C CA . ASN A 1 107 ? 19.999 -12.885 -26.902 1.00 83.19 107 ASN A CA 1
ATOM 883 C C . ASN A 1 107 ? 18.916 -12.232 -27.788 1.00 83.19 107 ASN A C 1
ATOM 885 O O . ASN A 1 107 ? 19.214 -11.804 -28.900 1.00 83.19 107 ASN A O 1
ATOM 889 N N . LYS A 1 108 ? 17.678 -12.100 -27.297 1.00 84.88 108 LYS A N 1
ATOM 890 C CA . LYS A 1 108 ? 16.591 -11.367 -27.956 1.00 84.88 108 LYS A CA 1
ATOM 891 C C . LYS A 1 108 ? 16.203 -10.144 -27.129 1.00 84.88 108 LYS A C 1
ATOM 893 O O . LYS A 1 108 ? 16.237 -10.177 -25.897 1.00 84.88 108 LYS A O 1
ATOM 898 N N . TRP A 1 109 ? 15.855 -9.064 -27.820 1.00 82.81 109 TRP A N 1
ATOM 899 C CA . TRP A 1 109 ? 15.334 -7.844 -27.211 1.00 82.81 109 TRP A CA 1
ATOM 900 C C . TRP A 1 109 ? 13.822 -7.955 -27.059 1.00 82.81 109 TRP A C 1
ATOM 902 O O . TRP A 1 109 ? 13.123 -8.272 -28.022 1.00 82.81 109 TRP A O 1
ATOM 912 N N . TYR A 1 110 ? 13.324 -7.681 -25.860 1.00 81.12 110 TYR A N 1
ATOM 913 C CA . TYR A 1 110 ? 11.901 -7.662 -25.557 1.00 81.12 110 TYR A CA 1
ATOM 914 C C . TYR A 1 110 ? 11.517 -6.296 -25.007 1.00 81.12 110 TYR A C 1
ATOM 916 O O . TYR A 1 110 ? 12.232 -5.708 -24.195 1.00 81.12 110 TYR A O 1
ATOM 924 N N . LEU A 1 111 ? 10.368 -5.794 -25.451 1.00 82.38 111 LEU A N 1
ATOM 925 C CA . LEU A 1 111 ? 9.778 -4.597 -24.875 1.00 82.38 111 LEU A CA 1
ATOM 926 C C . LEU A 1 111 ? 9.107 -4.962 -23.550 1.00 82.38 111 LEU A C 1
ATOM 928 O O . LEU A 1 111 ? 8.437 -5.998 -23.454 1.00 82.38 111 LEU A O 1
ATOM 932 N N . ASN A 1 112 ? 9.283 -4.123 -22.535 1.00 82.56 112 ASN A N 1
ATOM 933 C CA . ASN A 1 112 ? 8.672 -4.356 -21.239 1.00 82.56 112 ASN A CA 1
ATOM 934 C C . ASN A 1 112 ? 7.158 -4.103 -21.309 1.00 82.56 112 ASN A C 1
ATOM 936 O O . ASN A 1 112 ? 6.695 -2.968 -21.250 1.00 82.56 112 ASN A O 1
ATOM 940 N N . LYS A 1 113 ? 6.388 -5.188 -21.451 1.00 84.00 113 LYS A N 1
ATOM 941 C CA . LYS A 1 113 ? 4.918 -5.158 -21.492 1.00 84.00 113 LYS A CA 1
ATOM 942 C C . LYS A 1 113 ? 4.282 -4.928 -20.123 1.00 84.00 113 LYS A C 1
ATOM 944 O O . LYS A 1 113 ? 3.077 -4.704 -20.072 1.00 84.00 113 LYS A O 1
ATOM 949 N N . TRP A 1 114 ? 5.057 -5.048 -19.042 1.00 87.25 114 TRP A N 1
ATOM 950 C CA . TRP A 1 114 ? 4.561 -4.825 -17.690 1.00 87.25 114 TRP A CA 1
ATOM 951 C C . TRP A 1 114 ? 4.233 -3.362 -17.449 1.00 87.25 114 TRP A C 1
ATOM 953 O O . TRP A 1 114 ? 3.281 -3.073 -16.750 1.00 87.25 114 TRP A O 1
ATOM 963 N N . VAL A 1 115 ? 4.985 -2.453 -18.063 1.00 87.31 115 VAL A N 1
ATOM 964 C CA . VAL A 1 115 ? 4.868 -1.012 -17.855 1.00 87.31 115 VAL A CA 1
ATOM 965 C C . VAL A 1 115 ? 3.715 -0.410 -18.666 1.00 87.31 115 VAL A C 1
ATOM 967 O O . VAL A 1 115 ? 3.422 -0.833 -19.787 1.00 87.31 115 VAL A O 1
ATOM 970 N N . TYR A 1 116 ? 3.084 0.645 -18.139 1.00 87.38 116 TYR A N 1
ATOM 971 C CA . TYR A 1 116 ? 2.119 1.434 -18.902 1.00 87.38 116 TYR A CA 1
ATOM 972 C C . TYR A 1 116 ? 2.769 2.073 -20.145 1.00 87.38 116 TYR A C 1
ATOM 974 O O . TYR A 1 116 ? 3.647 2.921 -20.026 1.00 87.38 116 TYR A O 1
ATOM 982 N N . ASN A 1 117 ? 2.285 1.721 -21.341 1.00 84.69 117 ASN A N 1
ATOM 983 C CA . ASN A 1 117 ? 2.860 2.110 -22.638 1.00 84.69 117 ASN A CA 1
ATOM 984 C C . ASN A 1 117 ? 2.585 3.566 -23.088 1.00 84.69 117 ASN A C 1
ATOM 986 O O . ASN A 1 117 ? 2.674 3.868 -24.277 1.00 84.69 117 ASN A O 1
ATOM 990 N N . ASN A 1 118 ? 2.187 4.450 -22.170 1.00 85.62 1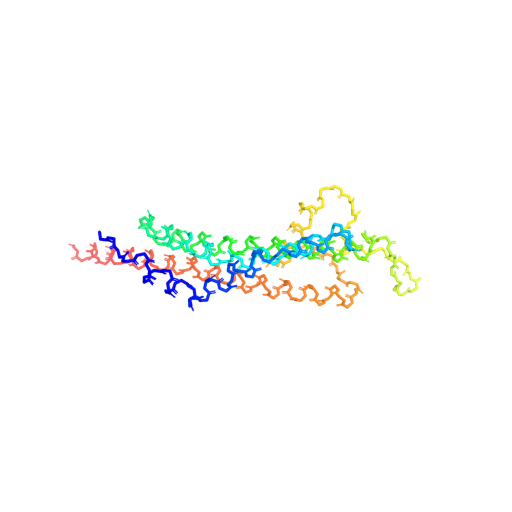18 ASN A N 1
ATOM 991 C CA . ASN A 1 118 ? 1.801 5.843 -22.426 1.00 85.62 118 ASN A CA 1
ATOM 992 C C . ASN A 1 118 ? 0.694 6.058 -23.482 1.00 85.62 118 ASN A C 1
ATOM 994 O O . ASN A 1 118 ? 0.544 7.154 -24.018 1.00 85.62 118 ASN A O 1
ATOM 998 N N . GLN A 1 119 ? -0.098 5.030 -23.800 1.00 86.88 119 GLN A N 1
ATOM 999 C CA . GLN A 1 119 ? -1.210 5.155 -24.742 1.00 86.88 119 GLN A CA 1
ATOM 1000 C C . GLN A 1 119 ? -2.556 5.201 -24.021 1.00 86.88 119 GLN A C 1
ATOM 1002 O O . GLN A 1 119 ? -2.905 4.291 -23.268 1.00 86.88 119 GLN A O 1
ATOM 1007 N N . GLY A 1 120 ? -3.357 6.219 -24.337 1.00 89.31 120 GLY A N 1
ATOM 1008 C CA . GLY A 1 120 ? -4.696 6.409 -23.783 1.00 89.31 120 GLY A CA 1
ATOM 1009 C C . GLY A 1 120 ? -4.694 7.137 -22.438 1.00 89.31 120 GLY A C 1
ATOM 1010 O O . GLY A 1 120 ? -3.792 7.914 -22.129 1.00 89.31 120 GLY A O 1
ATOM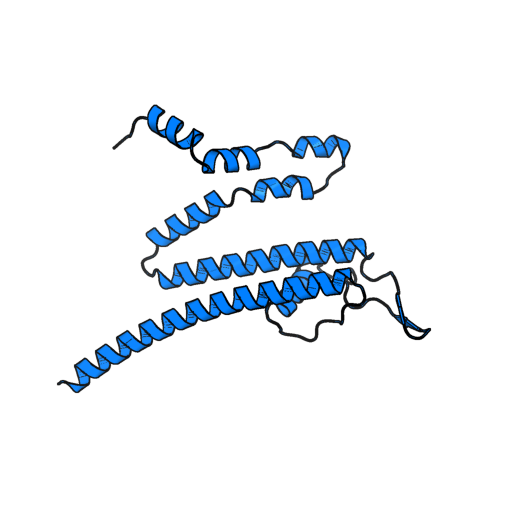 1011 N N . ASN A 1 121 ? -5.741 6.915 -21.639 1.00 91.62 121 ASN A N 1
ATOM 1012 C CA . ASN A 1 121 ? -5.851 7.532 -20.322 1.00 91.62 121 ASN A CA 1
ATOM 1013 C C . ASN A 1 121 ? -4.997 6.760 -19.307 1.00 91.62 121 ASN A C 1
ATOM 1015 O O . ASN A 1 121 ? -5.336 5.634 -18.925 1.00 91.62 121 ASN A O 1
ATOM 1019 N N . ALA A 1 122 ? -3.918 7.402 -18.855 1.00 90.62 122 ALA A N 1
ATOM 1020 C CA . ALA A 1 122 ? -2.985 6.842 -17.888 1.00 90.62 122 ALA A CA 1
ATOM 1021 C C . ALA A 1 122 ? -3.682 6.377 -16.609 1.00 90.62 122 ALA A C 1
ATOM 1023 O O . ALA A 1 122 ? -3.421 5.271 -16.141 1.00 90.62 122 ALA A O 1
ATOM 1024 N N . TYR A 1 123 ? -4.614 7.176 -16.085 1.00 92.50 123 TYR A N 1
ATOM 1025 C CA . TYR A 1 123 ? -5.296 6.868 -14.835 1.00 92.50 123 TYR A CA 1
ATOM 1026 C C . TYR A 1 123 ? -6.134 5.596 -14.948 1.00 92.50 123 TYR A C 1
ATOM 1028 O O . TYR A 1 123 ? -5.959 4.676 -14.158 1.00 92.50 123 TYR A O 1
ATOM 1036 N N . ILE A 1 124 ? -6.997 5.507 -15.964 1.00 93.06 124 ILE A N 1
ATOM 1037 C CA . ILE A 1 124 ? -7.911 4.365 -16.132 1.00 93.06 124 ILE A CA 1
ATOM 1038 C C . ILE A 1 124 ? -7.125 3.068 -16.339 1.00 93.06 124 ILE A C 1
ATOM 1040 O O . ILE A 1 124 ? -7.460 2.048 -15.745 1.00 93.06 124 ILE A O 1
ATOM 1044 N N . ARG A 1 125 ? -6.058 3.099 -17.146 1.00 91.81 125 ARG A N 1
ATOM 1045 C CA . ARG A 1 125 ? -5.236 1.909 -17.402 1.00 91.81 125 ARG A CA 1
ATOM 1046 C C . ARG A 1 125 ? -4.435 1.475 -16.177 1.00 91.81 125 ARG A C 1
ATOM 1048 O O . ARG A 1 125 ? -4.412 0.284 -15.879 1.00 91.81 125 ARG A O 1
ATOM 1055 N N . CYS A 1 126 ? -3.830 2.417 -15.452 1.00 92.38 126 CYS A N 1
ATOM 1056 C CA . CYS A 1 126 ? -3.119 2.113 -14.209 1.00 92.38 126 CYS A CA 1
ATOM 1057 C C . CYS A 1 126 ? -4.081 1.579 -13.146 1.00 92.38 126 CYS A C 1
ATOM 1059 O O . CYS A 1 126 ? -3.794 0.566 -12.522 1.00 92.38 126 CYS A O 1
ATOM 1061 N N . PHE A 1 127 ? -5.244 2.213 -12.987 1.00 93.38 127 PHE A N 1
ATOM 1062 C CA . PHE A 1 127 ? -6.270 1.790 -12.040 1.00 93.38 127 PHE A CA 1
ATOM 1063 C C . PHE A 1 127 ? -6.820 0.401 -12.380 1.00 93.38 127 PHE A C 1
ATOM 1065 O O . PHE A 1 127 ? -6.973 -0.432 -11.492 1.00 93.38 127 PHE A O 1
ATOM 1072 N N . TYR A 1 128 ? -7.071 0.114 -13.662 1.00 92.31 128 TYR A N 1
ATOM 1073 C CA . TYR A 1 128 ? -7.497 -1.211 -14.114 1.00 92.31 128 TYR A CA 1
ATOM 1074 C C . TYR A 1 128 ? -6.442 -2.280 -13.805 1.00 92.31 128 TYR A C 1
ATOM 1076 O O . TYR A 1 128 ? -6.776 -3.308 -13.222 1.00 92.31 128 TYR A O 1
ATOM 1084 N N . PHE A 1 129 ? -5.171 -2.018 -14.126 1.00 91.62 129 PHE A N 1
ATOM 1085 C CA . PHE A 1 129 ? -4.070 -2.940 -13.844 1.00 91.62 129 PHE A CA 1
ATOM 1086 C C . PHE A 1 129 ? -3.920 -3.218 -12.342 1.00 91.62 129 PHE A C 1
ATOM 1088 O O . PHE A 1 129 ? -3.858 -4.372 -11.925 1.00 91.62 129 PHE A O 1
ATOM 1095 N N . THR A 1 130 ? -3.917 -2.182 -11.500 1.00 92.38 130 THR A N 1
ATOM 1096 C CA . THR A 1 130 ? -3.790 -2.380 -10.051 1.00 92.38 130 THR A CA 1
ATOM 1097 C C . THR A 1 130 ? -5.020 -3.032 -9.436 1.00 92.38 130 THR A C 1
ATOM 1099 O O . THR A 1 130 ? -4.874 -3.835 -8.518 1.00 92.38 130 THR A O 1
ATOM 1102 N N . THR A 1 131 ? -6.219 -2.768 -9.962 1.00 91.94 131 THR A N 1
ATOM 1103 C CA . THR A 1 131 ? -7.440 -3.488 -9.563 1.00 91.94 131 THR A CA 1
ATOM 1104 C C . THR A 1 131 ? -7.350 -4.971 -9.926 1.00 91.94 131 THR A C 1
ATOM 1106 O O . THR A 1 131 ? -7.674 -5.819 -9.097 1.00 91.94 131 THR A O 1
ATOM 1109 N N . ALA A 1 132 ? -6.868 -5.299 -11.128 1.00 92.19 132 ALA A N 1
ATOM 1110 C CA . ALA A 1 132 ? -6.648 -6.670 -11.587 1.00 92.19 132 ALA A CA 1
ATOM 1111 C C . ALA A 1 132 ? -5.647 -7.417 -10.686 1.00 92.19 132 ALA A C 1
ATOM 1113 O O . ALA A 1 132 ? -5.929 -8.514 -10.205 1.00 92.19 132 ALA A O 1
ATOM 1114 N N . VAL A 1 133 ? -4.512 -6.789 -10.355 1.00 91.06 133 VAL A N 1
ATOM 1115 C CA . VAL A 1 133 ? -3.534 -7.334 -9.396 1.00 91.06 133 VAL A CA 1
ATOM 1116 C C . VAL A 1 133 ? -4.156 -7.529 -8.008 1.00 91.06 133 VAL A C 1
ATOM 1118 O O . VAL A 1 133 ? -4.011 -8.600 -7.420 1.00 91.06 133 VAL A O 1
ATOM 1121 N N . ALA A 1 134 ? -4.881 -6.531 -7.493 1.00 90.19 134 ALA A N 1
ATOM 1122 C CA . ALA A 1 134 ? -5.462 -6.582 -6.151 1.00 90.19 134 ALA A CA 1
ATOM 1123 C C . ALA A 1 134 ? -6.557 -7.654 -6.012 1.00 90.19 134 ALA A C 1
ATOM 1125 O O . ALA A 1 134 ? -6.661 -8.306 -4.977 1.00 90.19 134 ALA A O 1
ATOM 1126 N N . THR A 1 135 ? -7.352 -7.861 -7.062 1.00 88.69 135 THR A N 1
ATOM 1127 C CA . THR A 1 135 ? -8.423 -8.871 -7.114 1.00 88.69 135 THR A CA 1
ATOM 1128 C C . THR A 1 135 ? -7.938 -10.237 -7.599 1.00 88.69 135 THR A C 1
ATOM 1130 O O . THR A 1 135 ? -8.752 -11.138 -7.792 1.00 88.69 135 THR A O 1
ATOM 1133 N N . SER A 1 136 ? -6.627 -10.407 -7.825 1.00 86.38 136 SER A N 1
ATOM 1134 C CA . SER A 1 136 ? -6.040 -11.606 -8.449 1.00 86.38 136 SER A CA 1
ATOM 1135 C C . SER A 1 136 ? -6.746 -12.024 -9.749 1.00 86.38 136 SER A C 1
ATOM 1137 O O . SER A 1 136 ? -6.774 -13.200 -10.103 1.00 86.38 136 SER A O 1
ATOM 1139 N N . THR A 1 137 ? -7.347 -11.062 -10.451 1.00 85.38 137 THR A N 1
ATOM 1140 C CA . THR A 1 137 ? -8.140 -11.291 -11.657 1.00 85.38 137 THR A CA 1
ATOM 1141 C C . THR A 1 137 ? -7.385 -10.744 -12.856 1.00 85.38 137 THR A C 1
ATOM 1143 O O . THR A 1 137 ? -6.879 -9.630 -12.816 1.00 85.38 137 THR A O 1
ATOM 1146 N N . GLY A 1 138 ? -7.355 -11.499 -13.952 1.00 72.62 138 GLY A N 1
ATOM 1147 C CA . GLY A 1 138 ? -6.792 -11.047 -15.222 1.00 72.62 138 GLY A CA 1
ATOM 1148 C C . GLY A 1 138 ? -5.385 -11.565 -15.515 1.00 72.62 138 GLY A C 1
ATOM 1149 O O . GLY A 1 138 ? -4.629 -11.983 -14.640 1.00 72.62 138 GLY A O 1
ATOM 1150 N N . SER A 1 139 ? -5.042 -11.554 -16.801 1.00 79.44 139 SER A N 1
ATOM 1151 C CA . SER A 1 139 ? -3.736 -11.973 -17.308 1.00 79.44 139 SER A CA 1
ATOM 1152 C C . SER A 1 139 ? -2.753 -10.807 -17.238 1.00 79.44 139 SER A C 1
ATOM 1154 O O . SER A 1 139 ? -2.480 -10.146 -18.240 1.00 79.44 139 SER A O 1
ATOM 1156 N N . ASN A 1 140 ? -2.252 -10.529 -16.034 1.00 83.38 140 ASN A N 1
ATOM 1157 C CA . ASN A 1 140 ? -1.272 -9.466 -15.838 1.00 83.38 140 ASN A CA 1
ATOM 1158 C C . ASN A 1 140 ? 0.054 -9.830 -16.538 1.00 83.38 140 ASN A C 1
ATOM 1160 O O . ASN A 1 140 ? 0.501 -10.976 -16.426 1.00 83.38 140 ASN A O 1
ATOM 1164 N N . PRO A 1 141 ? 0.692 -8.897 -17.270 1.00 84.62 141 PRO A N 1
ATOM 1165 C CA . PRO A 1 141 ? 2.021 -9.112 -17.838 1.00 84.62 141 PRO A CA 1
ATOM 1166 C C . PRO A 1 141 ? 3.025 -9.538 -16.760 1.00 84.62 141 PRO A C 1
ATOM 1168 O O . PRO A 1 141 ? 2.956 -9.085 -15.619 1.00 84.62 141 PRO A O 1
ATOM 1171 N N . ALA A 1 142 ? 3.963 -10.411 -17.128 1.00 84.88 142 ALA A N 1
ATOM 1172 C CA . ALA A 1 142 ? 4.994 -10.872 -16.207 1.00 84.88 142 ALA A CA 1
ATOM 1173 C C . ALA A 1 142 ? 5.990 -9.737 -15.897 1.00 84.88 142 ALA A C 1
ATOM 1175 O O . ALA A 1 142 ? 6.420 -9.049 -16.830 1.00 84.88 142 ALA A O 1
ATOM 1176 N N . PRO A 1 143 ? 6.378 -9.559 -14.624 1.00 87.00 143 PRO A N 1
ATOM 1177 C CA . PRO A 1 143 ? 7.398 -8.595 -14.244 1.00 87.00 143 PRO A CA 1
ATOM 1178 C C . PRO A 1 143 ? 8.769 -9.043 -14.768 1.00 87.00 143 PRO A C 1
ATOM 1180 O O . PRO A 1 143 ? 9.101 -10.229 -14.828 1.00 87.00 143 PRO A O 1
ATOM 1183 N N . THR A 1 144 ? 9.578 -8.073 -15.158 1.00 85.12 144 THR A N 1
ATOM 1184 C CA . THR A 1 144 ? 10.878 -8.248 -15.814 1.00 85.12 144 THR A CA 1
ATOM 1185 C C . THR A 1 144 ? 12.035 -7.791 -14.932 1.00 85.12 144 THR A C 1
ATOM 1187 O O . THR A 1 144 ? 13.147 -8.296 -15.063 1.00 85.12 144 THR A O 1
ATOM 1190 N N . ASN A 1 145 ? 11.773 -6.868 -14.003 1.00 85.56 145 ASN A N 1
ATOM 1191 C CA . ASN A 1 145 ? 12.776 -6.263 -13.135 1.00 85.56 145 ASN A CA 1
ATOM 1192 C C . ASN A 1 145 ? 12.484 -6.541 -11.654 1.00 85.56 145 ASN A C 1
ATOM 1194 O O . ASN A 1 145 ? 11.329 -6.646 -11.253 1.00 85.56 145 ASN A O 1
ATOM 1198 N N . VAL A 1 146 ? 13.525 -6.591 -10.817 1.00 90.62 146 VAL A N 1
ATOM 1199 C CA . VAL A 1 146 ? 13.424 -6.847 -9.366 1.00 90.62 146 VAL A CA 1
ATOM 1200 C C . VAL A 1 146 ? 12.439 -5.886 -8.697 1.00 90.62 146 VAL A C 1
ATOM 1202 O O . VAL A 1 146 ? 11.622 -6.305 -7.883 1.00 90.62 146 VAL A O 1
ATOM 1205 N N . VAL A 1 147 ? 12.458 -4.610 -9.089 1.00 90.38 147 VAL A N 1
ATOM 1206 C CA . VAL A 1 147 ? 11.525 -3.594 -8.574 1.00 90.38 147 VAL A CA 1
ATOM 1207 C C . VAL A 1 147 ? 10.067 -3.939 -8.908 1.00 90.38 147 VAL A C 1
ATOM 1209 O O . VAL A 1 147 ? 9.191 -3.774 -8.063 1.00 90.38 147 VAL A O 1
ATOM 1212 N N . GLU A 1 148 ? 9.806 -4.469 -10.105 1.00 91.19 148 GLU A N 1
ATOM 1213 C CA . GLU A 1 148 ? 8.467 -4.891 -10.536 1.00 91.19 148 GLU A CA 1
ATOM 1214 C C . GLU A 1 148 ? 8.001 -6.128 -9.761 1.00 91.19 148 GLU A C 1
ATOM 1216 O O . GLU A 1 148 ? 6.854 -6.172 -9.324 1.00 91.19 148 GLU A O 1
ATOM 1221 N N . TYR A 1 149 ? 8.894 -7.098 -9.514 1.00 91.50 149 TYR A N 1
ATOM 1222 C CA . TYR A 1 149 ? 8.601 -8.264 -8.670 1.00 91.50 149 TYR A CA 1
ATOM 1223 C C . TYR A 1 149 ? 8.238 -7.857 -7.239 1.00 91.50 149 TYR A C 1
ATOM 1225 O O . TYR A 1 149 ? 7.265 -8.364 -6.677 1.00 91.50 149 TYR A O 1
ATOM 1233 N N . ILE A 1 150 ? 8.996 -6.923 -6.657 1.00 93.75 150 ILE A N 1
ATOM 1234 C CA . ILE A 1 150 ? 8.727 -6.383 -5.321 1.00 93.75 150 ILE A CA 1
ATOM 1235 C C . ILE A 1 150 ? 7.356 -5.702 -5.306 1.00 93.75 150 ILE A C 1
ATOM 1237 O O . ILE A 1 150 ? 6.514 -6.052 -4.479 1.00 93.75 150 ILE A O 1
ATOM 1241 N N . TYR A 1 151 ? 7.102 -4.784 -6.246 1.00 92.31 151 TYR A N 1
ATOM 1242 C CA . TYR A 1 151 ? 5.817 -4.095 -6.351 1.00 92.31 151 TYR A CA 1
ATOM 1243 C C . TYR A 1 151 ? 4.656 -5.087 -6.490 1.00 92.31 151 TYR A C 1
ATOM 1245 O O . TYR A 1 151 ? 3.702 -5.020 -5.721 1.00 92.31 151 TYR A O 1
ATOM 1253 N N . MET A 1 152 ? 4.753 -6.052 -7.409 1.00 92.25 152 MET A N 1
ATOM 1254 C CA . MET A 1 152 ? 3.697 -7.042 -7.620 1.00 92.25 152 MET A CA 1
ATOM 1255 C C . MET A 1 152 ? 3.424 -7.880 -6.375 1.00 92.25 152 MET A C 1
ATOM 1257 O O . MET A 1 152 ? 2.261 -8.108 -6.051 1.00 92.25 152 MET A O 1
ATOM 1261 N N . THR A 1 153 ? 4.469 -8.297 -5.657 1.00 91.75 153 THR A N 1
ATOM 1262 C CA . THR A 1 153 ? 4.324 -9.087 -4.426 1.00 91.75 153 THR A CA 1
ATOM 1263 C C . THR A 1 153 ? 3.574 -8.290 -3.361 1.00 91.75 153 THR A C 1
ATOM 1265 O O . THR A 1 153 ? 2.582 -8.770 -2.813 1.00 91.75 153 THR A O 1
ATOM 1268 N N . PHE A 1 154 ? 3.985 -7.043 -3.110 1.00 92.44 154 PHE A N 1
ATOM 1269 C CA . PHE A 1 154 ? 3.331 -6.183 -2.123 1.00 92.44 154 PHE A CA 1
ATOM 1270 C C . PHE A 1 154 ? 1.896 -5.814 -2.514 1.00 92.44 154 PHE A C 1
ATOM 1272 O O . PHE A 1 154 ? 1.001 -5.878 -1.669 1.00 92.44 154 PHE A O 1
ATOM 1279 N N . SER A 1 155 ? 1.649 -5.463 -3.778 1.00 92.25 155 SER A N 1
ATOM 1280 C CA . SER A 1 155 ? 0.309 -5.116 -4.262 1.00 92.25 155 SER A CA 1
ATOM 1281 C C . SER A 1 155 ? -0.641 -6.312 -4.233 1.00 92.25 155 SER A C 1
ATOM 1283 O O . SER A 1 155 ? -1.801 -6.154 -3.853 1.00 92.25 155 SER A O 1
ATOM 1285 N N . TRP A 1 156 ? -0.157 -7.510 -4.568 1.00 90.31 156 TRP A N 1
ATOM 1286 C CA . TRP A 1 156 ? -0.941 -8.739 -4.469 1.00 90.31 156 TRP A CA 1
ATOM 1287 C C . TRP A 1 156 ? -1.269 -9.086 -3.013 1.00 90.31 156 TRP A C 1
ATOM 1289 O O . TRP A 1 156 ? -2.437 -9.292 -2.691 1.00 90.31 156 TRP A O 1
ATOM 1299 N N . MET A 1 157 ? -0.278 -9.060 -2.109 1.00 92.12 157 MET A N 1
ATOM 1300 C CA . MET A 1 157 ? -0.506 -9.297 -0.677 1.00 92.12 157 MET A CA 1
ATOM 1301 C C . MET A 1 157 ? -1.539 -8.318 -0.111 1.00 92.12 157 MET A C 1
ATOM 1303 O O . MET A 1 157 ? -2.518 -8.741 0.502 1.00 92.12 157 MET A O 1
ATOM 1307 N N . MET A 1 158 ? -1.363 -7.016 -0.359 1.00 90.56 158 MET A N 1
ATOM 1308 C CA . MET A 1 158 ? -2.307 -5.981 0.073 1.00 90.56 158 MET A CA 1
ATOM 1309 C C . MET A 1 158 ? -3.720 -6.248 -0.464 1.00 90.56 158 MET A C 1
ATOM 1311 O O . MET A 1 158 ? -4.687 -6.181 0.294 1.00 90.56 158 MET A O 1
ATOM 1315 N N . GLY A 1 159 ? -3.841 -6.581 -1.753 1.00 89.25 159 GLY A N 1
ATOM 1316 C CA . GLY A 1 159 ? -5.116 -6.898 -2.393 1.00 89.25 159 GLY A CA 1
ATOM 1317 C C . GLY A 1 159 ? -5.833 -8.079 -1.745 1.00 89.25 159 GLY A C 1
ATOM 1318 O O . GLY A 1 159 ? -6.993 -7.949 -1.354 1.00 89.25 159 GLY A O 1
ATOM 1319 N N . VAL A 1 160 ? -5.124 -9.194 -1.541 1.00 89.62 160 VAL A N 1
ATOM 1320 C CA . VAL A 1 160 ? -5.667 -10.401 -0.899 1.00 89.62 160 VAL A CA 1
ATOM 1321 C C . VAL A 1 160 ? -6.144 -10.108 0.526 1.00 89.62 160 VAL A C 1
ATOM 1323 O O . VAL A 1 160 ? -7.253 -10.503 0.884 1.00 89.62 160 VAL A O 1
ATOM 1326 N N . PHE A 1 161 ? -5.366 -9.373 1.330 1.00 90.44 161 PHE A N 1
ATOM 1327 C CA . PHE A 1 161 ? -5.769 -9.018 2.696 1.00 90.44 161 PHE A CA 1
ATOM 1328 C C . PHE A 1 161 ? -7.024 -8.139 2.726 1.00 90.44 161 PHE A C 1
ATOM 1330 O O . PHE A 1 161 ? -7.955 -8.411 3.484 1.00 90.44 161 PHE A O 1
ATOM 1337 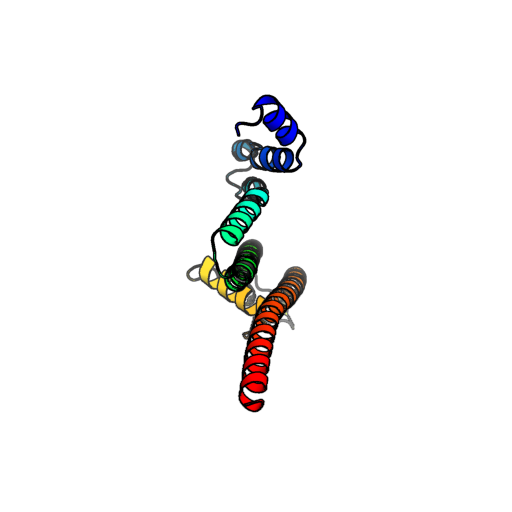N N . VAL A 1 162 ? -7.081 -7.098 1.894 1.00 87.69 162 VAL A N 1
ATOM 1338 C CA . VAL A 1 162 ? -8.225 -6.174 1.859 1.00 87.69 162 VAL A CA 1
ATOM 1339 C C . VAL A 1 162 ? -9.482 -6.872 1.342 1.00 87.69 162 VAL A C 1
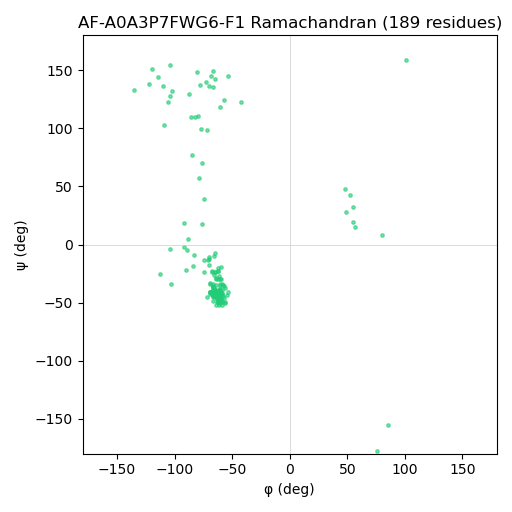ATOM 1341 O O . VAL A 1 162 ? -10.564 -6.689 1.903 1.00 87.69 162 VAL A O 1
ATOM 1344 N N . PHE A 1 163 ? -9.349 -7.711 0.314 1.00 87.12 163 PHE A N 1
ATOM 1345 C CA . PHE A 1 163 ? -10.467 -8.481 -0.219 1.00 87.12 163 PHE A CA 1
ATOM 1346 C C . PHE A 1 163 ? -10.982 -9.511 0.797 1.00 87.12 163 PHE A C 1
ATOM 1348 O O . PHE A 1 163 ? -12.192 -9.638 0.982 1.00 87.12 163 PHE A O 1
ATOM 1355 N N . ALA A 1 164 ? -10.087 -10.172 1.540 1.00 91.31 164 ALA A N 1
ATOM 1356 C CA . ALA A 1 164 ? -10.465 -11.068 2.632 1.00 91.31 164 ALA A CA 1
ATOM 1357 C C . ALA A 1 164 ? -11.231 -10.337 3.750 1.00 91.31 164 ALA A C 1
ATOM 1359 O O . ALA A 1 164 ? -12.239 -10.849 4.240 1.00 91.31 164 ALA A O 1
ATOM 1360 N N . LEU A 1 165 ? -10.813 -9.119 4.119 1.00 89.69 165 LEU A N 1
ATOM 1361 C CA . LEU A 1 165 ? -11.540 -8.294 5.092 1.00 89.69 165 LEU A CA 1
ATOM 1362 C C . LEU A 1 165 ? -12.944 -7.928 4.597 1.00 89.69 165 LEU A C 1
ATOM 1364 O O . LEU A 1 165 ? -13.893 -7.984 5.378 1.00 89.69 165 LEU A O 1
ATOM 1368 N N . LEU A 1 166 ? -13.093 -7.582 3.315 1.00 89.62 166 LEU A N 1
ATOM 1369 C CA . LEU A 1 166 ? -14.396 -7.298 2.709 1.00 89.62 166 LEU A CA 1
ATOM 1370 C C . LEU A 1 166 ? -15.318 -8.518 2.722 1.00 89.62 166 LEU A C 1
ATOM 1372 O O . LEU A 1 166 ? -16.451 -8.409 3.191 1.00 89.62 166 LEU A O 1
ATOM 1376 N N . LEU A 1 167 ? -14.826 -9.678 2.275 1.00 90.62 167 LEU A N 1
ATOM 1377 C CA . LEU A 1 167 ? -15.583 -10.932 2.316 1.00 90.62 167 LEU A CA 1
ATOM 1378 C C . LEU A 1 167 ? -15.985 -11.302 3.747 1.00 90.62 167 LEU A C 1
ATOM 1380 O O . LEU A 1 167 ? -17.118 -11.719 3.968 1.00 90.62 167 LEU A O 1
ATOM 1384 N N . GLY A 1 168 ? -15.101 -11.082 4.725 1.00 91.06 168 GLY A N 1
ATOM 1385 C CA . GLY A 1 168 ? -15.412 -11.270 6.141 1.00 91.06 168 GLY A CA 1
A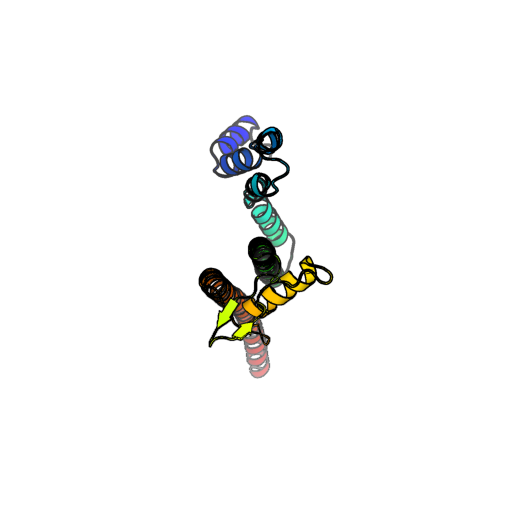TOM 1386 C C . GLY A 1 168 ? -16.580 -10.399 6.616 1.00 91.06 168 GLY A C 1
ATOM 1387 O O . GLY A 1 168 ? -17.455 -10.887 7.325 1.00 91.06 168 GLY A O 1
ATOM 1388 N N . GLN A 1 169 ? -16.652 -9.130 6.191 1.00 89.00 169 GLN A N 1
ATOM 1389 C CA . GLN A 1 169 ? -17.787 -8.263 6.541 1.00 89.00 169 GLN A CA 1
ATOM 1390 C C . GLN A 1 169 ? -19.093 -8.705 5.880 1.00 89.00 169 GLN A C 1
ATOM 1392 O O . GLN A 1 169 ? -20.129 -8.702 6.540 1.00 89.00 169 GLN A O 1
ATOM 1397 N N . ILE A 1 170 ? -19.046 -9.104 4.607 1.00 89.88 170 ILE A N 1
ATOM 1398 C CA . ILE A 1 170 ? -20.227 -9.586 3.876 1.00 89.88 170 ILE A CA 1
ATOM 1399 C C . ILE A 1 170 ? -20.749 -10.883 4.509 1.00 89.88 170 ILE A C 1
ATOM 1401 O O . ILE A 1 170 ? -21.948 -11.008 4.748 1.00 89.88 170 ILE A O 1
ATOM 1405 N N . LYS A 1 171 ? -19.846 -11.807 4.860 1.00 91.81 171 LYS A N 1
ATOM 1406 C CA . LYS A 1 171 ? -20.181 -13.065 5.536 1.00 91.81 171 LYS A CA 1
ATOM 1407 C C . LYS A 1 171 ? -20.856 -12.832 6.891 1.00 91.81 171 LYS A C 1
ATOM 1409 O O . LYS A 1 171 ? -21.892 -13.432 7.159 1.00 91.81 171 LYS A O 1
ATOM 1414 N N . ASN A 1 172 ? -20.321 -11.932 7.719 1.00 89.06 172 ASN A N 1
ATOM 1415 C CA . ASN A 1 172 ? -20.927 -11.613 9.018 1.00 89.06 172 ASN A CA 1
ATOM 1416 C C . ASN A 1 172 ? -22.377 -11.117 8.871 1.00 89.06 172 ASN A C 1
ATOM 1418 O O . ASN A 1 172 ? -23.222 -11.405 9.711 1.00 89.06 172 ASN A O 1
ATOM 1422 N N . ILE A 1 173 ? -22.679 -10.378 7.799 1.00 87.19 173 ILE A N 1
ATOM 1423 C CA . ILE A 1 173 ? -24.030 -9.867 7.533 1.00 87.19 173 ILE A CA 1
ATOM 1424 C C . ILE A 1 173 ? -24.961 -11.001 7.111 1.00 87.19 173 ILE A C 1
ATOM 1426 O O . ILE A 1 173 ? -26.064 -11.106 7.643 1.00 87.19 173 ILE A O 1
ATOM 1430 N N . SER A 1 174 ? -24.508 -11.876 6.208 1.00 89.19 174 SER A N 1
ATOM 1431 C CA . SER A 1 174 ? -25.306 -13.027 5.778 1.00 89.19 174 SER A CA 1
ATOM 1432 C C . SER A 1 174 ? -25.579 -14.006 6.920 1.00 89.19 174 SER A C 1
ATOM 1434 O O . SER A 1 174 ? -26.657 -14.585 6.980 1.00 89.19 174 SER A O 1
ATOM 1436 N N . GLU A 1 175 ? -24.627 -14.177 7.844 1.00 92.19 175 GLU A N 1
ATOM 1437 C CA . GLU A 1 175 ? -24.805 -15.020 9.030 1.00 92.19 175 GLU A CA 1
ATOM 1438 C C . GLU A 1 175 ? -25.856 -14.441 9.981 1.00 92.19 175 GLU A C 1
ATOM 1440 O O . GLU A 1 175 ? -26.737 -15.173 10.422 1.00 92.19 175 GLU A O 1
ATOM 1445 N N . VAL A 1 176 ? -25.824 -13.129 10.245 1.00 89.75 176 VAL A N 1
ATOM 1446 C CA . VAL A 1 176 ? -26.865 -12.472 11.052 1.00 89.75 176 VAL A CA 1
ATOM 1447 C C . VAL A 1 176 ? -28.235 -12.606 10.390 1.00 89.75 176 VAL A C 1
ATOM 1449 O O . VAL A 1 176 ? -29.211 -12.934 11.063 1.00 89.75 176 VAL A O 1
ATOM 1452 N N . GLU A 1 177 ? -28.321 -12.395 9.076 1.00 89.69 177 GLU A N 1
ATOM 1453 C CA . GLU A 1 177 ? -29.579 -12.555 8.346 1.00 89.69 177 GLU A CA 1
ATOM 1454 C C . GLU A 1 177 ? -30.104 -13.997 8.432 1.00 89.69 177 GLU A C 1
ATOM 1456 O O . GLU A 1 177 ? -31.298 -14.211 8.654 1.00 89.69 177 GLU A O 1
ATOM 1461 N N . LEU A 1 178 ? -29.220 -14.991 8.311 1.00 93.69 178 LEU A N 1
ATOM 1462 C CA . LEU A 1 178 ? -29.580 -16.401 8.418 1.00 93.69 178 LEU A CA 1
ATOM 1463 C C . LEU A 1 178 ? -30.069 -16.766 9.825 1.00 93.69 178 LEU A C 1
ATOM 1465 O O . LEU A 1 178 ? -31.065 -17.475 9.944 1.00 93.69 178 LEU A O 1
ATOM 1469 N N . ILE A 1 179 ? -29.421 -16.254 10.877 1.00 94.00 179 ILE A N 1
ATOM 1470 C CA . ILE A 1 179 ? -29.837 -16.465 12.272 1.00 94.00 179 ILE A CA 1
ATOM 1471 C C . ILE A 1 179 ? -31.241 -15.899 12.499 1.00 94.00 179 ILE A C 1
ATOM 1473 O O . ILE A 1 179 ? -32.110 -16.611 12.996 1.00 94.00 179 ILE A O 1
ATOM 1477 N N . VAL A 1 180 ? -31.501 -14.662 12.062 1.00 92.62 180 VAL A N 1
ATOM 1478 C CA . VAL A 1 180 ? -32.828 -14.037 12.191 1.00 92.62 180 VAL A CA 1
ATOM 1479 C C . VAL A 1 180 ? -33.893 -14.846 11.444 1.00 92.62 180 VAL A C 1
ATOM 1481 O O . VAL A 1 180 ? -34.979 -15.081 11.970 1.00 92.62 180 VAL A O 1
ATOM 1484 N N . ARG A 1 181 ? -33.590 -15.320 10.228 1.00 94.06 181 ARG A N 1
ATOM 1485 C CA . ARG A 1 181 ? -34.508 -16.175 9.454 1.00 94.06 181 ARG A CA 1
ATOM 1486 C C . ARG A 1 181 ? -34.770 -17.513 10.144 1.00 94.06 181 ARG A C 1
ATOM 1488 O O . ARG A 1 181 ? -35.910 -17.972 10.151 1.00 94.06 181 ARG A O 1
ATOM 1495 N N . PHE A 1 182 ? -33.744 -18.117 10.734 1.00 95.50 182 PHE A N 1
ATOM 1496 C CA . PHE A 1 182 ? -33.859 -19.378 11.457 1.00 95.50 182 PHE A CA 1
ATOM 1497 C C . PHE A 1 182 ? -34.698 -19.231 12.734 1.00 95.50 182 PHE A C 1
ATOM 1499 O O . PHE A 1 182 ? -35.595 -20.035 12.966 1.00 95.50 182 PHE A O 1
ATOM 1506 N N . GLU A 1 183 ? -34.496 -18.165 13.514 1.00 94.94 183 GLU A N 1
ATOM 1507 C CA . GLU A 1 183 ? -35.324 -17.858 14.689 1.00 94.94 183 GLU A CA 1
ATOM 1508 C C . GLU A 1 183 ? -36.800 -17.641 14.328 1.00 94.94 183 GLU A C 1
ATOM 1510 O O . GLU A 1 183 ? -37.687 -18.063 15.070 1.00 94.94 183 GLU A O 1
ATOM 1515 N N . ILE A 1 184 ? -37.077 -16.996 13.190 1.00 93.94 184 ILE A N 1
ATOM 1516 C CA . ILE A 1 184 ? -38.445 -16.827 12.684 1.00 93.94 184 ILE A CA 1
ATOM 1517 C C . ILE A 1 184 ? -39.044 -18.182 12.288 1.00 93.94 184 ILE A C 1
ATOM 1519 O O . ILE A 1 184 ? -40.179 -18.455 12.670 1.00 93.94 184 ILE A O 1
ATOM 1523 N N . SER A 1 185 ? -38.296 -19.039 11.582 1.00 94.25 185 SER A N 1
ATOM 1524 C CA . SER A 1 185 ? -38.757 -20.389 11.214 1.00 94.25 185 SER A CA 1
ATOM 1525 C C . SER A 1 185 ? -39.093 -21.220 12.448 1.00 94.25 185 SER A C 1
ATOM 1527 O O . SER A 1 185 ? -40.196 -21.737 12.542 1.00 94.25 185 SER A O 1
ATOM 1529 N N . LEU A 1 186 ? -38.200 -21.258 13.444 1.00 95.69 186 LEU A N 1
ATOM 1530 C CA . LEU A 1 186 ? -38.429 -22.005 14.684 1.00 95.69 186 LEU A CA 1
ATOM 1531 C C . LEU A 1 186 ? -39.656 -21.513 15.458 1.00 95.69 186 LEU A C 1
ATOM 1533 O O . LEU A 1 186 ? -40.355 -22.311 16.075 1.00 95.69 186 LEU A O 1
ATOM 1537 N N . LYS A 1 187 ? -39.927 -20.201 15.436 1.00 94.38 187 LYS A N 1
ATOM 1538 C CA . LYS A 1 187 ? -41.153 -19.654 16.026 1.00 94.38 187 LYS A CA 1
ATOM 1539 C C . LYS A 1 187 ? -42.387 -20.113 15.258 1.00 94.38 187 LYS A C 1
ATOM 1541 O O . LYS A 1 187 ? -43.365 -20.465 15.901 1.00 94.38 187 LYS A O 1
ATOM 1546 N N . LEU A 1 188 ? -42.351 -20.131 13.926 1.00 94.38 188 LEU A N 1
ATOM 1547 C CA . LEU A 1 188 ? -43.467 -20.601 13.098 1.00 94.38 188 LEU A CA 1
ATOM 1548 C C . LEU A 1 188 ? -43.724 -22.105 13.262 1.00 94.38 188 LEU A C 1
ATOM 1550 O O . LEU A 1 188 ? -44.878 -22.492 13.376 1.00 94.38 188 LEU A O 1
ATOM 1554 N N . ASP A 1 189 ? -42.670 -22.918 13.354 1.00 94.12 189 ASP A N 1
ATOM 1555 C CA . ASP A 1 189 ? -42.759 -24.374 13.545 1.00 94.12 189 ASP A CA 1
ATOM 1556 C C . ASP A 1 189 ? -43.268 -24.769 14.949 1.00 94.12 189 ASP A C 1
ATOM 1558 O O . ASP A 1 189 ? -43.589 -25.931 15.192 1.00 94.12 189 ASP A O 1
ATOM 1562 N N . SER A 1 190 ? -43.321 -23.818 15.892 1.00 90.75 190 SER A N 1
ATOM 1563 C CA . SER A 1 190 ? -43.828 -24.030 17.257 1.00 90.75 190 SER A CA 1
ATOM 1564 C C . SER A 1 190 ? -45.336 -23.786 17.432 1.00 90.75 190 SER A C 1
ATOM 1566 O O . SER A 1 190 ? -45.848 -24.022 18.529 1.00 90.75 190 SER A O 1
ATOM 1568 N N . PHE A 1 191 ? -46.031 -23.318 16.385 1.00 80.12 191 PHE A N 1
ATOM 1569 C CA . PHE A 1 191 ? -47.490 -23.126 16.341 1.00 80.12 191 PHE A CA 1
ATOM 1570 C C . PHE A 1 191 ? -48.191 -24.280 15.620 1.00 80.12 191 PHE A C 1
ATOM 1572 O O . PHE A 1 191 ? -49.342 -24.578 16.013 1.00 80.12 191 PHE A O 1
#

pLDDT: mean 84.78, std 8.23, range [44.53, 95.69]

Mean predicted aligned error: 9.45 Å

InterPro domains:
  IPR005821 Ion transport domain [PF00520] (9-171)
  IPR050866 Cyclic nucleotide-gated cation channel [PTHR45638] (2-185)

Nearest PDB structures (foldseek):
  8ev9-assembly1_D  TM=9.097E-01  e=3.781E-10  Homo sapiens
  7rhs-assembly1_D  TM=8.844E-01  e=6.744E-10  Homo sapiens
  8euc-assembly1_D  TM=8.948E-01  e=2.036E-09  Homo sapiens
  7rhj-assembly1_B  TM=8.825E-01  e=2.825E-08  Homo sapiens
  7rhl-assembly1_A  TM=8.644E-01  e=4.131E-07  Homo sapiens

Secondary structure (DSSP, 8-state):
----HHHHHHHHHHSHHHHHHHHHT--GGGGHHHH-S-GGGGGGGGG-HHHHHHHHHHHHHH-S-HHHHHHHHHHHHHHHHHHHHHHHHHHHHHHTGGGTSEEEETTEEEE-TTS--S-S-HHHHHHHHHHHHHTT-S-PPPP-SHHHHHHHHHHHHHHHHHHHHHHHHHHHHHHHHHHHHHHHHHHHTT-

Sequence (191 aa):
MQKDIKETAKHYVHSNDFKLDLLSLTPLDIMYVWTGPIAAWRVIRMCKLPSFWQLFSLLDNSVSNPYIIRITKTLAYMIYLIHCNSCIYYVLSAWQAFGQIAYRMNNKWYLNKWVYNNQGNAYIRCFYFTTAVATSTGSNPAPTNVVEYIYMTFSWMMGVFVFALLLGQIKNISEVELIVRFEISLKLDSF

Foldseek 3Di:
DDDDPVVVVVVCCPDVLVVLVVQLPPPLVVCCVPPPPDCVSNVSVVSNVVVVVVVLVVVCVVDPDNLVSVLVVLVVVLLVLLQVLLVVLLVVLVVCVVQPDWDDDPNDTDGQPQHHNPPDDSSVVSSVLLLCLLCVHDDHDDDDDPVSVVSSVVSNVNSVVSVVVSVVSVVVVVVVVVVVVVVVVVVVVVD

Solvent-accessible surface area (backbone atoms only — not comparable to full-atom values): 10761 Å² total; per-residue (Å²): 134,87,71,58,66,66,60,53,50,55,52,41,70,72,33,70,64,42,56,36,49,52,54,30,63,52,71,51,69,66,52,38,82,80,71,44,94,58,70,71,60,55,54,48,48,63,55,50,48,65,60,56,54,50,51,53,54,51,49,48,73,71,43,95,55,62,67,58,48,53,52,51,52,54,51,52,51,50,53,52,51,36,48,54,48,14,52,51,51,48,51,53,17,57,76,47,57,28,24,72,56,63,46,80,57,94,96,38,80,41,66,42,71,56,32,56,70,81,72,78,61,64,64,62,54,32,39,51,52,36,45,25,46,25,67,75,42,78,91,70,61,70,66,88,46,73,68,45,47,53,49,51,52,54,46,32,53,52,21,50,54,52,50,51,54,50,52,52,54,54,48,55,51,54,52,52,53,48,50,56,52,48,55,52,48,57,56,60,76,73,112

Organism: Wuchereria bancrofti (NCBI:txid6293)